Protein 8YQ1 (pdb70)

B-factor: mean 42.13, std 15.1, range [1.8, 131.78]

Secondary structure (DSSP, 8-state):
-----SSEEEEEEEEETTS-EEEE-TT--EEEES-TT-GGG-EEEEEEETTEEEEEETTTTEEEEE-TT-BEEEESS--GGG-EEEEE-TTS-EEEEEEEEEETTEEEE--B-TTSPBPBGGG--TT-GGG-EEEEE--/-----S--S-S-EEEEEEETTS-EEEE-TTS-EEEE--TT-GGG-EEEEEEETTEEEEEEGGGTEEEEE-TT--EEEESS--GGG-EEEEE-TTS-EEEEEEEEEETTEEEE--B-TT-PBP-GGG--TT-GGG-EEEEE--

Foldseek 3Di:
DEDDDPFDKAKWWWAFLLGFTWFQDLVFFIWTDNDPPDLRRIWIWGDPDVQKTWIARVVNQWTFFADQQQDTTTHNDDDLRRIWGWADDDPAWIWTWRPPYADPPHTFTFFADNVTHTDRRNVDDPPDRRRIIHIDHDD/DDDDDDPDAADKAWWWKAFLLGFTWFQDLVWFIWTHNDPDDLRRTWIWGDPDVQKTWIARPVNQWIFFADQQQDTTTHNDDDLRRIWRWAADPVGWIFTWRPPHADPNHTFTFFADNRTHTDRRHPDDPPDSRGTIDIHHDD

Solvent-accessible surface area: 13526 Å² total; per-residue (Å²): 154,100,96,85,55,172,33,113,43,58,102,51,10,2,3,0,5,21,46,24,0,0,37,0,56,65,109,9,57,10,31,13,29,64,20,24,112,17,64,56,0,42,0,2,0,1,33,57,113,178,37,9,1,0,0,10,0,16,79,9,40,23,5,1,0,0,44,69,88,0,135,5,63,14,10,126,70,67,54,83,24,0,57,0,61,21,126,139,22,114,32,32,8,9,1,2,1,3,78,57,90,125,83,134,74,46,56,2,14,1,0,0,32,54,168,5,30,51,66,63,1,43,54,2,136,107,188,42,61,12,0,5,0,0,12,9,81,31,203,236,140,187,104,135,132,168,122,104,46,129,53,54,126,53,9,2,9,0,9,22,65,27,2,1,28,0,62,73,110,12,52,8,28,15,26,123,42,60,130,20,65,61,0,43,0,44,1,44,32,59,82,164,15,4,2,1,0,43,0,68,72,15,69,26,38,2,0,1,43,61,94,1,120,3,61,13,9,124,72,87,64,82,27,0,40,1,48,32,101,128,26,168,39,8,10,6,2,2,2,3,74,55,87,91,94,140,60,56,65,4,16,2,0,0,38,56,161,5,24,45,67,63,1,46,51,3,137,138,178,35,57,7,0,4,0,0,4,2,34,29,151

InterPro domains:
  IPR002209 Fibroblast growth factor family [PF00167] (78-202)
  IPR002209 Fibroblast growth factor family [PR00263] (80-92)
  IPR002209 Fibroblast growth factor family [PR00263] (111-125)
  IPR002209 Fibroblast growth factor family [PR00263] (131-143)
  IPR002209 Fibroblast growth factor family [PR00263] (147-166)
  IPR002209 Fibroblast growth factor family [PS00247] (138-161)
  IPR002209 Fibroblast growth factor family [PTHR11486] (43-205)
  IPR002209 Fibroblast growth factor family [SM00442] (76-205)
  IPR008996 Cytokine IL1/FGF [SSF50353] (70-206)

Radius of gyration: 19.92 Å; Cα contacts (8 Å, |Δi|>4): 730; chains: 2; bounding box: 52×52×48 Å

Organism: Homo sapiens (NCBI:txid9606)

GO terms:
  GO:0042056 chemoattractant activity (F, IDA)
  GO:0050918 positive chemotaxis (P, IDA)
  GO:0060428 lung epithelium development (P, IDA)
  GO:0060447 bud outgrowth involved in lung branching (P, IDA)
  GO:0050677 positive regulation of urothelial cell proliferation (P, IDA)
  GO:0008543 fibroblast growth factor receptor signaling pathway (P, IDA)
  GO:0005576 extracellular region (C, TAS)
  GO:0005515 protein binding (F, IPI)
  GO:0001656 metanephros development (P, IEP)
  GO:0001823 mesonephros development (P, IEP)
  GO:0005104 fibroblast growth factor receptor binding (F, IDA)
  GO:0008083 growth factor activity (F, IDA)
  GO:0008201 heparin binding (F, IDA)
  GO:0034394 protein localization to cell surface (P, IDA)
  GO:0005576 extracellular region (C, IDA)
  GO:0005634 nucleus (C, IDA)
  GO:0005886 plasma membrane (C, IDA)
  GO:0009986 cell surface (C, IDA)
  GO:0042060 wound healing (P, IDA)
  GO:0043410 positive regulation of MAPK cascade (P, IDA)

Sequence (281 aa):
SYNHLQGDVRWRKLFSFTKYFLKIEKNGKVSGTKKENCPYSILEITSVEIGVVAVKAINSNYYLAMNKKGKLYGSKEFNNDCKLKERIEENGYNTYASFNWQHNGRQMYVALNGKGAPRRGQKTRRKNTSAHFLPMVVHHVRSYNHLQGDVRWRKLFSFTKYFLKIEKNGKVSGTKKENCPYSILEITSVEIGVVAVKAINSNYYLAMNKKGKLYGSKEFNNDCKLKERIEENGYNTYASFNWQHNGRQMYVALNGKGAPRRGQKTRRKNTSAHFLPMVVH

Nearest PDB structures (foldseek):
  1nun-assembly1_A  TM=9.410E-01  e=1.192E-21  Homo sapiens
  5w59-assembly1_A  TM=9.551E-01  e=5.623E-15  Homo sapiens
  1g82-assembly1_A  TM=9.709E-01  e=1.393E-14  Homo sapiens
  1q1u-assembly1_A  TM=9.257E-01  e=4.506E-14  Homo sapiens
  3hbw-assembly1_A  TM=9.644E-01  e=1.537E-13  Homo sapiens

Structure (mmCIF, N/CA/C/O backbone):
data_8YQ1
#
_entry.id   8YQ1
#
_cell.length_a   73.845
_cell.length_b   73.845
_cell.length_c   227.807
_cell.angle_alpha   90.00
_cell.angle_beta   90.00
_cell.angle_gamma   120.00
#
_symmetry.space_group_name_H-M   'P 65 2 2'
#
loop_
_entity.id
_entity.type
_entity.pdbx_description
1 polymer 'Fibroblast growth factor 10'
2 water water
#
loop_
_atom_site.group_PDB
_atom_site.id
_atom_site.type_symbol
_atom_site.label_atom_id
_atom_site.label_alt_id
_atom_site.label_comp_id
_atom_site.label_asym_id
_atom_site.label_entity_id
_atom_site.label_seq_id
_atom_site.pdbx_PDB_ins_code
_atom_site.Cartn_x
_atom_site.Cartn_y
_atom_site.Cartn_z
_atom_site.occupancy
_atom_site.B_iso_or_equiv
_atom_site.auth_seq_id
_atom_site.auth_comp_id
_atom_site.auth_asym_id
_atom_site.auth_atom_id
_atom_site.pdbx_PDB_model_num
ATOM 1 N N . SER A 1 4 ? -14.330 18.002 5.677 1.00 68.86 69 SER A N 1
ATOM 2 C CA . SER A 1 4 ? -13.516 18.717 4.655 1.00 64.10 69 SER A CA 1
ATOM 3 C C . SER A 1 4 ? -14.304 18.815 3.344 1.00 62.42 69 SER A C 1
ATOM 4 O O . SER A 1 4 ? -14.652 17.783 2.772 1.00 72.97 69 SER A O 1
ATOM 7 N N . TYR A 1 5 ? -14.588 20.042 2.866 1.00 48.53 70 TYR A N 1
ATOM 8 C CA . TYR A 1 5 ? -15.548 20.258 1.783 1.00 39.86 70 TYR A CA 1
ATOM 9 C C . TYR A 1 5 ? -14.857 20.778 0.509 1.00 34.11 70 TYR A C 1
ATOM 10 O O . TYR A 1 5 ? -13.791 21.383 0.550 1.00 33.00 70 TYR A O 1
ATOM 19 N N . ASN A 1 6 ? -15.494 20.558 -0.648 1.00 30.03 71 ASN A N 1
ATOM 20 C CA . ASN A 1 6 ? -15.033 21.125 -1.904 1.00 29.42 71 ASN A CA 1
ATOM 21 C C . ASN A 1 6 ? -16.199 21.783 -2.670 1.00 28.81 71 ASN A C 1
ATOM 22 O O . ASN A 1 6 ? -17.362 21.648 -2.270 1.00 23.88 71 ASN A O 1
ATOM 27 N N . HIS A 1 7 ? -15.869 22.470 -3.793 1.00 25.32 72 HIS A N 1
ATOM 28 C CA . HIS A 1 7 ? -16.851 23.149 -4.617 1.00 25.19 72 HIS A CA 1
ATOM 29 C C . HIS A 1 7 ? -16.451 23.031 -6.093 1.00 27.13 72 HIS A C 1
ATOM 30 O O . HIS A 1 7 ? -15.331 22.637 -6.403 1.00 25.65 72 HIS A O 1
ATOM 37 N N . LEU A 1 8 ? -17.385 23.336 -7.016 1.00 27.90 73 LEU A N 1
ATOM 38 C CA . LEU A 1 8 ? -17.045 23.372 -8.433 1.00 28.04 73 LEU A CA 1
ATOM 39 C C . LEU A 1 8 ? -16.356 24.697 -8.728 1.00 28.20 73 LEU A C 1
ATOM 40 O O . LEU A 1 8 ? -16.455 25.601 -7.906 1.00 25.27 73 LEU A O 1
ATOM 45 N N . GLN A 1 9 ? -15.676 24.795 -9.889 1.00 28.54 74 GLN A N 1
ATOM 46 C CA . GLN A 1 9 ? -15.172 26.067 -10.387 1.00 30.35 74 GLN A CA 1
ATOM 47 C C . GLN A 1 9 ? -16.334 27.050 -10.435 1.00 26.68 74 GLN A C 1
ATOM 48 O O . GLN A 1 9 ? -17.398 26.717 -10.928 1.00 28.52 74 GLN A O 1
ATOM 54 N N . GLY A 1 10 ? -16.146 28.243 -9.871 1.00 25.34 75 GLY A N 1
ATOM 55 C CA . GLY A 1 10 ? -17.218 29.217 -9.882 1.00 26.76 75 GLY A CA 1
ATOM 56 C C . GLY A 1 10 ? -17.089 30.293 -8.814 1.00 25.13 75 GLY A C 1
ATOM 57 O O . GLY A 1 10 ? -16.101 30.373 -8.106 1.00 31.59 75 GLY A O 1
ATOM 58 N N . ASP A 1 11 ? -18.131 31.100 -8.713 1.00 24.22 76 ASP A N 1
ATOM 59 C CA . ASP A 1 11 ? -18.188 32.176 -7.756 1.00 25.63 76 ASP A CA 1
ATOM 60 C C . ASP A 1 11 ? -18.938 31.666 -6.528 1.00 23.57 76 ASP A C 1
ATOM 61 O O . ASP A 1 11 ? -20.080 31.267 -6.593 1.00 20.47 76 ASP A O 1
ATOM 66 N N . VAL A 1 12 ? -18.230 31.639 -5.408 1.00 27.37 77 VAL A N 1
ATOM 67 C CA . VAL A 1 12 ? -18.684 31.077 -4.152 1.00 27.86 77 VAL A CA 1
ATOM 68 C C . VAL A 1 12 ? -19.231 32.193 -3.266 1.00 28.45 77 VAL A C 1
ATOM 69 O O . VAL A 1 12 ? -18.674 33.282 -3.222 1.00 27.09 77 VAL A O 1
ATOM 73 N N . ARG A 1 13 ? -20.294 31.894 -2.513 1.00 30.05 78 ARG A N 1
ATOM 74 C CA . ARG A 1 13 ? -20.680 32.736 -1.397 1.00 31.00 78 ARG A CA 1
ATOM 75 C C . ARG A 1 13 ? -21.331 31.877 -0.316 1.00 25.15 78 ARG A C 1
ATOM 76 O O . ARG A 1 13 ? -21.848 30.807 -0.593 1.00 24.88 78 ARG A O 1
ATOM 84 N N . TRP A 1 14 ? -21.255 32.348 0.930 1.00 27.16 79 TRP A N 1
ATOM 85 C CA . TRP A 1 14 ? -21.690 31.615 2.116 1.00 28.34 79 TRP A CA 1
ATOM 86 C C . TRP A 1 14 ? -22.979 32.217 2.652 1.00 24.97 79 TRP A C 1
ATOM 87 O O . TRP A 1 14 ? -23.014 33.406 2.907 1.00 22.52 79 TRP A O 1
ATOM 98 N N . ARG A 1 15 ? -24.025 31.390 2.796 1.00 27.98 80 ARG A N 1
ATOM 99 C CA . ARG A 1 15 ? -25.343 31.877 3.182 1.00 29.90 80 ARG A CA 1
ATOM 100 C C . ARG A 1 15 ? -26.122 30.832 3.985 1.00 28.19 80 ARG A C 1
ATOM 101 O O . ARG A 1 15 ? -25.915 29.625 3.846 1.00 24.17 80 ARG A O 1
ATOM 109 N N . LYS A 1 16 ? -27.057 31.329 4.803 1.00 29.31 81 LYS A N 1
ATOM 110 C CA . LYS A 1 16 ? -28.236 30.569 5.218 1.00 30.70 81 LYS A CA 1
ATOM 111 C C . LYS A 1 16 ? -29.405 30.920 4.291 1.00 25.47 81 LYS A C 1
ATOM 112 O O . LYS A 1 16 ? -29.547 32.070 3.866 1.00 21.14 81 LYS A O 1
ATOM 118 N N . LEU A 1 17 ? -30.268 29.944 3.997 1.00 24.19 82 LEU A N 1
ATOM 119 C CA . LEU A 1 17 ? -31.484 30.229 3.227 1.00 27.27 82 LEU A CA 1
ATOM 120 C C . LEU A 1 17 ? -32.719 30.089 4.107 1.00 25.81 82 LEU A C 1
ATOM 121 O O . LEU A 1 17 ? -32.996 29.002 4.593 1.00 29.66 82 LEU A O 1
ATOM 126 N N . PHE A 1 18 ? -33.449 31.186 4.295 1.00 25.55 83 PHE A N 1
ATOM 127 C CA . PHE A 1 18 ? -34.552 31.232 5.244 1.00 28.34 83 PHE A CA 1
ATOM 128 C C . PHE A 1 18 ? -35.848 31.429 4.470 1.00 27.14 83 PHE A C 1
ATOM 129 O O . PHE A 1 18 ? -36.028 32.458 3.809 1.00 23.14 83 PHE A O 1
ATOM 137 N N . SER A 1 19 ? -36.741 30.435 4.535 1.00 28.93 84 SER A N 1
ATOM 138 C CA . SER A 1 19 ? -37.975 30.515 3.766 1.00 27.66 84 SER A CA 1
ATOM 139 C C . SER A 1 19 ? -38.933 31.482 4.441 1.00 25.77 84 SER A C 1
ATOM 140 O O . SER A 1 19 ? -38.805 31.793 5.613 1.00 26.91 84 SER A O 1
ATOM 143 N N . PHE A 1 20 ? -39.851 31.994 3.645 1.00 26.64 85 PHE A N 1
ATOM 144 C CA . PHE A 1 20 ? -40.915 32.860 4.109 1.00 29.97 85 PHE A CA 1
ATOM 145 C C . PHE A 1 20 ? -41.867 32.043 4.990 1.00 30.95 85 PHE A C 1
ATOM 146 O O . PHE A 1 20 ? -42.656 32.615 5.739 1.00 31.08 85 PHE A O 1
ATOM 154 N N . THR A 1 21 ? -41.758 30.708 4.940 1.00 30.95 86 THR A N 1
ATOM 155 C CA . THR A 1 21 ? -42.418 29.852 5.916 1.00 30.31 86 THR A CA 1
ATOM 156 C C . THR A 1 21 ? -41.663 29.804 7.240 1.00 32.04 86 THR A C 1
ATOM 157 O O . THR A 1 21 ? -42.103 29.111 8.149 1.00 34.22 86 THR A O 1
ATOM 161 N N . LYS A 1 22 ? -40.569 30.574 7.343 1.00 33.08 87 LYS A N 1
ATOM 162 C CA . LYS A 1 22 ? -39.838 30.856 8.578 1.00 32.29 87 LYS A CA 1
ATOM 163 C C . LYS A 1 22 ? -38.995 29.666 9.018 1.00 30.60 87 LYS A C 1
ATOM 164 O O . LYS A 1 22 ? -38.726 29.551 10.211 1.00 28.30 87 LYS A O 1
ATOM 170 N N . TYR A 1 23 ? -38.497 28.857 8.056 1.00 32.69 88 TYR A N 1
ATOM 171 C CA . TYR A 1 23 ? -37.436 27.897 8.359 1.00 30.53 88 TYR A CA 1
ATOM 172 C C . TYR A 1 23 ? -36.134 28.214 7.621 1.00 28.91 88 TYR A C 1
ATOM 173 O O . TYR A 1 23 ? -36.139 28.692 6.499 1.00 26.84 88 TYR A O 1
ATOM 182 N N . PHE A 1 24 ? -35.012 27.965 8.308 1.00 30.71 89 PHE A N 1
ATOM 183 C CA . PHE A 1 24 ? -33.714 27.755 7.688 1.00 30.53 89 PHE A CA 1
ATOM 184 C C . PHE A 1 24 ? -33.627 26.356 7.076 1.00 31.24 89 PHE A C 1
ATOM 185 O O . PHE A 1 24 ? -33.964 25.360 7.710 1.00 30.32 89 PHE A O 1
ATOM 193 N N . LEU A 1 25 ? -33.150 26.300 5.831 1.00 32.37 90 LEU A N 1
ATOM 194 C CA . LEU A 1 25 ? -32.949 25.050 5.122 1.00 33.18 90 LEU A CA 1
ATOM 195 C C . LEU A 1 25 ? -31.668 24.372 5.609 1.00 30.53 90 LEU A C 1
ATOM 196 O O . LEU A 1 25 ? -30.643 25.044 5.758 1.00 28.13 90 LEU A O 1
ATOM 201 N N . LYS A 1 26 ? -31.758 23.055 5.858 1.00 28.94 91 LYS A N 1
ATOM 202 C CA . LYS A 1 26 ? -30.622 22.246 6.263 1.00 31.96 91 LYS A CA 1
ATOM 203 C C . LYS A 1 26 ? -30.692 20.894 5.576 1.00 34.59 91 LYS A C 1
ATOM 204 O O . LYS A 1 26 ? -31.766 20.446 5.155 1.00 33.94 91 LYS A O 1
ATOM 210 N N . ILE A 1 27 ? -29.525 20.249 5.523 1.00 35.87 92 ILE A N 1
ATOM 211 C CA . ILE A 1 27 ? -29.405 18.850 5.145 1.00 32.74 92 ILE A CA 1
ATOM 212 C C . ILE A 1 27 ? -28.652 18.147 6.256 1.00 31.18 92 ILE A C 1
ATOM 213 O O . ILE A 1 27 ? -27.511 18.498 6.506 1.00 27.68 92 ILE A O 1
ATOM 218 N N . GLU A 1 28 ? -29.307 17.195 6.932 1.00 39.15 93 GLU A N 1
ATOM 219 C CA . GLU A 1 28 ? -28.694 16.485 8.050 1.00 45.02 93 GLU A CA 1
ATOM 220 C C . GLU A 1 28 ? -27.756 15.404 7.501 1.00 43.66 93 GLU A C 1
ATOM 221 O O . GLU A 1 28 ? -27.878 15.036 6.325 1.00 40.91 93 GLU A O 1
ATOM 227 N N . LYS A 1 29 ? -26.849 14.925 8.388 1.00 40.22 94 LYS A N 1
ATOM 228 C CA . LYS A 1 29 ? -25.837 13.892 8.159 1.00 36.92 94 LYS A CA 1
ATOM 229 C C . LYS A 1 29 ? -26.379 12.665 7.417 1.00 39.22 94 LYS A C 1
ATOM 230 O O . LYS A 1 29 ? -25.598 11.946 6.798 1.00 39.50 94 LYS A O 1
ATOM 232 N N . ASN A 1 30 ? -27.706 12.459 7.445 1.00 42.92 95 ASN A N 1
ATOM 233 C CA . ASN A 1 30 ? -28.396 11.394 6.723 1.00 44.10 95 ASN A CA 1
ATOM 234 C C . ASN A 1 30 ? -28.836 11.821 5.319 1.00 45.04 95 ASN A C 1
ATOM 235 O O . ASN A 1 30 ? -29.551 11.079 4.640 1.00 43.81 95 ASN A O 1
ATOM 240 N N . GLY A 1 31 ? -28.487 13.047 4.902 1.00 44.59 96 GLY A N 1
ATOM 241 C CA . GLY A 1 31 ? -28.895 13.548 3.597 1.00 40.79 96 GLY A CA 1
ATOM 242 C C . GLY A 1 31 ? -30.373 13.930 3.512 1.00 40.79 96 GLY A C 1
ATOM 243 O O . GLY A 1 31 ? -30.906 14.099 2.418 1.00 44.08 96 GLY A O 1
ATOM 244 N N . LYS A 1 32 ? -31.063 14.070 4.647 1.00 42.02 97 LYS A N 1
ATOM 245 C CA . LYS A 1 32 ? -32.477 14.430 4.594 1.00 38.59 97 LYS A CA 1
ATOM 246 C C . LYS A 1 32 ? -32.532 15.963 4.659 1.00 36.04 97 LYS A C 1
ATOM 247 O O . LYS A 1 32 ? -31.764 16.599 5.400 1.00 29.21 97 LYS A O 1
ATOM 249 N N . VAL A 1 33 ? -33.412 16.518 3.815 1.00 30.46 98 VAL A N 1
ATOM 250 C CA . VAL A 1 33 ? -33.546 17.948 3.599 1.00 30.10 98 VAL A CA 1
ATOM 251 C C . VAL A 1 33 ? -34.792 18.433 4.347 1.00 31.77 98 VAL A C 1
ATOM 252 O O . VAL A 1 33 ? -35.893 17.940 4.096 1.00 30.45 98 VAL A O 1
ATOM 256 N N . SER A 1 34 ? -34.618 19.385 5.277 1.00 35.20 99 SER A N 1
ATOM 257 C CA . SER A 1 34 ? -35.695 19.826 6.161 1.00 35.37 99 SER A CA 1
ATOM 258 C C . SER A 1 34 ? -35.504 21.313 6.428 1.00 38.29 99 SER A C 1
ATOM 259 O O . SER A 1 34 ? -34.522 21.886 5.945 1.00 42.80 99 SER A O 1
ATOM 261 N N . GLY A 1 35 ? -36.461 21.914 7.157 1.00 37.43 100 GLY A N 1
ATOM 262 C CA . GLY A 1 35 ? -36.316 23.242 7.746 1.00 35.92 100 GLY A CA 1
ATOM 263 C C . GLY A 1 35 ? -36.106 23.172 9.267 1.00 34.33 100 GLY A C 1
ATOM 264 O O . GLY A 1 35 ? -36.441 22.174 9.886 1.00 33.02 100 GLY A O 1
ATOM 265 N N . THR A 1 36 ? -35.488 24.204 9.853 1.00 32.08 101 THR A N 1
ATOM 266 C CA . THR A 1 36 ? -35.337 24.314 11.292 1.00 33.49 101 THR A CA 1
ATOM 267 C C . THR A 1 36 ? -35.588 25.754 11.701 1.00 35.82 101 THR A C 1
ATOM 268 O O . THR A 1 36 ? -35.208 26.689 10.985 1.00 31.79 101 THR A O 1
ATOM 272 N N . LYS A 1 37 ? -36.076 25.892 12.933 1.00 36.28 102 LYS A N 1
ATOM 273 C CA . LYS A 1 37 ? -36.246 27.191 13.537 1.00 37.10 102 LYS A CA 1
ATOM 274 C C . LYS A 1 37 ? -34.931 27.625 14.161 1.00 35.37 102 LYS A C 1
ATOM 275 O O . LYS A 1 37 ? -34.767 28.794 14.498 1.00 34.85 102 LYS A O 1
ATOM 281 N N . LYS A 1 38 ? -33.991 26.683 14.279 1.00 39.74 103 LYS A N 1
ATOM 282 C CA . LYS A 1 38 ? -32.720 26.924 14.957 1.00 40.74 103 LYS A CA 1
ATOM 283 C C . LYS A 1 38 ? -31.848 27.880 14.128 1.00 41.27 103 LYS A C 1
ATOM 284 O O . LYS A 1 38 ? -31.421 27.548 13.019 1.00 50.11 103 LYS A O 1
ATOM 286 N N . GLU A 1 39 ? -31.586 29.081 14.672 1.00 44.85 104 GLU A N 1
ATOM 287 C CA . GLU A 1 39 ? -30.670 30.059 14.085 1.00 51.81 104 GLU A CA 1
ATOM 288 C C . GLU A 1 39 ? -29.195 29.655 14.188 1.00 48.71 104 GLU A C 1
ATOM 289 O O . GLU A 1 39 ? -28.335 30.360 13.672 1.00 46.06 104 GLU A O 1
ATOM 295 N N . ASN A 1 40 ? -28.919 28.513 14.824 1.00 48.79 105 ASN A N 1
ATOM 296 C CA . ASN A 1 40 ? -27.602 28.154 15.317 1.00 51.75 105 ASN A CA 1
ATOM 297 C C . ASN A 1 40 ? -27.118 26.861 14.638 1.00 46.53 105 ASN A C 1
ATOM 298 O O . ASN A 1 40 ? -26.054 26.342 14.967 1.00 49.19 105 ASN A O 1
ATOM 303 N N . CYS A 1 41 ? -27.885 26.342 13.673 1.00 37.68 106 CYS A N 1
ATOM 304 C CA . CYS A 1 41 ? -27.761 24.954 13.276 1.00 38.01 106 CYS A CA 1
ATOM 305 C C . CYS A 1 41 ? -26.694 24.832 12.202 1.00 40.32 106 CYS A C 1
ATOM 306 O O . CYS A 1 41 ? -26.796 25.445 11.153 1.00 39.70 106 CYS A O 1
ATOM 309 N N . PRO A 1 42 ? -25.637 24.031 12.427 1.00 45.48 107 PRO A N 1
ATOM 310 C CA . PRO A 1 42 ? -24.491 24.007 11.521 1.00 46.20 107 PRO A CA 1
ATOM 311 C C . PRO A 1 42 ? -24.778 23.314 10.190 1.00 36.14 107 PRO A C 1
ATOM 312 O O . PRO A 1 42 ? -24.075 23.550 9.211 1.00 35.66 107 PRO A O 1
ATOM 316 N N . TYR A 1 43 ? -25.830 22.494 10.153 1.00 35.03 108 TYR A N 1
ATOM 317 C CA . TYR A 1 43 ? -26.295 21.874 8.913 1.00 35.88 108 TYR A CA 1
ATOM 318 C C . TYR A 1 43 ? -27.116 22.845 8.057 1.00 32.91 108 TYR A C 1
ATOM 319 O O . TYR A 1 43 ? -27.656 22.462 7.016 1.00 34.08 108 TYR A O 1
ATOM 328 N N . SER A 1 44 ? -27.196 24.111 8.479 1.00 30.79 109 SER A N 1
ATOM 329 C CA . SER A 1 44 ? -27.895 25.113 7.700 1.00 33.18 109 SER A CA 1
ATOM 330 C C . SER A 1 44 ? -26.895 26.099 7.083 1.00 31.23 109 SER A C 1
ATOM 331 O O . SER A 1 44 ? -27.310 27.112 6.527 1.00 27.28 109 SER A O 1
ATOM 334 N N . ILE A 1 45 ? -25.586 25.823 7.209 1.00 31.30 110 ILE A N 1
ATOM 335 C CA . ILE A 1 45 ? -24.572 26.678 6.614 1.00 32.70 110 ILE A 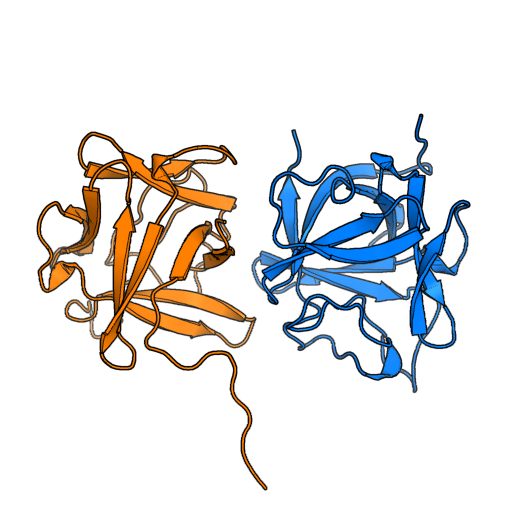CA 1
ATOM 336 C C . ILE A 1 45 ? -24.269 26.139 5.222 1.00 33.41 110 ILE A C 1
ATOM 337 O O . ILE A 1 45 ? -23.826 24.991 5.088 1.00 34.38 110 ILE A O 1
ATOM 342 N N . LEU A 1 46 ? -24.540 26.975 4.204 1.00 29.22 111 LEU A N 1
ATOM 343 C CA . LEU A 1 46 ? -24.443 26.545 2.815 1.00 29.84 111 LEU A CA 1
ATOM 344 C C . LEU A 1 46 ? -23.371 27.326 2.071 1.00 27.60 111 LEU A C 1
ATOM 345 O O . LEU A 1 46 ? -23.181 28.546 2.282 1.00 24.30 111 LEU A O 1
ATOM 350 N N . GLU A 1 47 ? -22.704 26.575 1.185 1.00 27.37 112 GLU A N 1
ATOM 351 C CA . GLU A 1 47 ? -21.869 27.184 0.162 1.00 30.36 112 GLU A CA 1
ATOM 352 C C . GLU A 1 47 ? -22.635 27.128 -1.146 1.00 26.28 112 GLU A C 1
ATOM 353 O O . GLU A 1 47 ? -22.969 26.053 -1.634 1.00 24.11 112 GLU A O 1
ATOM 359 N N . ILE A 1 48 ? -22.918 28.316 -1.659 1.00 25.14 113 ILE A N 1
ATOM 360 C CA . ILE A 1 48 ? -23.546 28.452 -2.959 1.00 26.72 113 ILE A CA 1
ATOM 361 C C . ILE A 1 48 ? -22.468 28.861 -3.964 1.00 24.22 113 ILE A C 1
ATOM 362 O O . ILE A 1 48 ? -21.813 29.874 -3.746 1.00 23.62 113 ILE A O 1
ATOM 367 N N . THR A 1 49 ? -22.266 28.054 -5.020 1.00 22.77 114 THR A N 1
ATOM 368 C CA . THR A 1 49 ? -21.355 28.441 -6.087 1.00 24.73 114 THR A CA 1
ATOM 369 C C . THR A 1 49 ? -22.071 28.577 -7.433 1.00 24.88 114 THR A C 1
ATOM 370 O O . THR A 1 49 ? -22.744 27.672 -7.944 1.00 22.72 114 THR A O 1
ATOM 374 N N . SER A 1 50 ? -21.897 29.760 -8.029 1.00 25.74 115 SER A N 1
ATOM 375 C CA . SER A 1 50 ? -22.405 29.994 -9.361 1.00 27.60 115 SER A CA 1
ATOM 376 C C . SER A 1 50 ? -21.433 29.383 -10.363 1.00 29.90 115 SER A C 1
ATOM 377 O O . SER A 1 50 ? -20.238 29.678 -10.321 1.00 30.01 115 SER A O 1
ATOM 380 N N . VAL A 1 51 ? -21.965 28.538 -11.260 1.00 29.02 116 VAL A N 1
ATOM 381 C CA . VAL A 1 51 ? -21.137 27.860 -12.240 1.00 28.77 116 VAL A CA 1
ATOM 382 C C . VAL A 1 51 ? -21.433 28.418 -13.630 1.00 26.61 116 VAL A C 1
ATOM 383 O O . VAL A 1 51 ? -20.542 28.485 -14.461 1.00 24.49 116 VAL A O 1
ATOM 387 N N . GLU A 1 52 ? -22.676 28.810 -13.910 1.00 26.97 117 GLU A N 1
ATOM 388 C CA . GLU A 1 52 ? -22.912 29.666 -15.062 1.00 30.38 117 GLU A CA 1
ATOM 389 C C . GLU A 1 52 ? -23.986 30.682 -14.683 1.00 28.24 117 GLU A C 1
ATOM 390 O O . GLU A 1 52 ? -24.406 30.703 -13.538 1.00 24.41 117 GLU A O 1
ATOM 396 N N . ILE A 1 53 ? -24.365 31.571 -15.606 1.00 30.86 118 ILE A N 1
ATOM 397 C CA . ILE A 1 53 ? -25.364 32.594 -15.317 1.00 32.29 118 ILE A CA 1
ATOM 398 C C . ILE A 1 53 ? -26.622 31.923 -14.773 1.00 28.93 118 ILE A C 1
ATOM 399 O O . ILE A 1 53 ? -27.171 31.012 -15.390 1.00 28.44 118 ILE A O 1
ATOM 404 N N . GLY A 1 54 ? -27.050 32.390 -13.606 1.00 29.22 119 GLY A N 1
ATOM 405 C CA . GLY A 1 54 ? -28.251 31.939 -12.929 1.00 26.90 119 GLY A CA 1
ATOM 406 C C . GLY A 1 54 ? -28.223 30.475 -12.507 1.00 28.06 119 GLY A C 1
ATOM 407 O O . GLY A 1 54 ? -29.275 29.964 -12.107 1.00 33.11 119 GLY A O 1
ATOM 408 N N . VAL A 1 55 ? -27.054 29.808 -12.564 1.00 25.30 120 VAL A N 1
ATOM 409 C CA . VAL A 1 55 ? -27.004 28.390 -12.228 1.00 26.12 120 VAL A CA 1
ATOM 410 C C . VAL A 1 55 ? -26.073 28.145 -11.045 1.00 28.06 120 VAL A C 1
ATOM 411 O O . VAL A 1 55 ? -24.903 28.521 -11.085 1.00 29.27 120 VAL A O 1
ATOM 415 N N . VAL A 1 56 ? -26.594 27.466 -10.012 1.00 27.14 121 VAL A N 1
ATOM 416 C CA . VAL A 1 56 ? -25.841 27.243 -8.786 1.00 25.70 121 VAL A CA 1
ATOM 417 C C . VAL A 1 56 ? -25.891 25.770 -8.378 1.00 25.74 121 VAL A C 1
ATOM 418 O O . VAL A 1 56 ? -26.734 24.989 -8.832 1.00 25.30 121 VAL A O 1
ATOM 422 N N . ALA A 1 57 ? -24.918 25.419 -7.535 1.00 25.74 122 ALA A N 1
ATOM 423 C CA . ALA A 1 57 ? -24.890 24.201 -6.757 1.00 25.59 122 ALA A CA 1
ATOM 424 C C . ALA A 1 57 ? -24.790 24.593 -5.284 1.00 28.18 122 ALA A C 1
ATOM 425 O O . ALA A 1 57 ? -23.924 25.368 -4.886 1.00 28.45 122 ALA A O 1
ATOM 427 N N . VAL A 1 58 ? -25.716 24.078 -4.481 1.00 29.57 123 VAL A N 1
ATOM 428 C CA . VAL A 1 58 ? -25.846 24.477 -3.089 1.00 29.01 123 VAL A CA 1
ATOM 429 C C . VAL A 1 58 ? -25.420 23.311 -2.196 1.00 28.04 123 VAL A C 1
ATOM 430 O O . VAL A 1 58 ? -26.026 22.244 -2.233 1.00 27.77 123 VAL A O 1
ATOM 434 N N . LYS A 1 59 ? -24.351 23.494 -1.419 1.00 28.78 124 LYS A N 1
ATOM 435 C CA . LYS A 1 59 ? -23.851 22.398 -0.602 1.00 33.63 124 LYS A CA 1
ATOM 436 C C . LYS A 1 59 ? -23.969 22.735 0.881 1.00 30.24 124 LYS A C 1
ATOM 437 O O . LYS A 1 59 ? -23.615 23.826 1.300 1.00 32.07 124 LYS A O 1
ATOM 443 N N . ALA A 1 60 ? -24.470 21.783 1.658 1.00 29.52 125 ALA A N 1
ATOM 444 C CA . ALA A 1 60 ? -24.410 21.903 3.103 1.00 31.05 125 ALA A CA 1
ATOM 445 C C . ALA A 1 60 ? -23.024 21.439 3.563 1.00 31.99 125 ALA A C 1
ATOM 446 O O . ALA A 1 60 ? -22.747 20.243 3.631 1.00 29.26 125 ALA A O 1
ATOM 448 N N . ILE A 1 61 ? -22.165 22.429 3.824 1.00 34.99 126 ILE A N 1
ATOM 449 C CA . ILE A 1 61 ? -20.798 22.287 4.306 1.00 39.15 126 ILE A CA 1
ATOM 450 C C . ILE A 1 61 ? -20.706 21.140 5.334 1.00 34.45 126 ILE A C 1
ATOM 451 O O . ILE A 1 61 ? -19.973 20.180 5.123 1.00 33.07 126 ILE A O 1
ATOM 456 N N . ASN A 1 62 ? -21.457 21.208 6.440 1.00 30.38 127 ASN A N 1
ATOM 457 C CA . ASN A 1 62 ? -21.109 20.414 7.619 1.00 35.97 127 ASN A CA 1
ATOM 458 C C . ASN A 1 62 ? -21.720 19.015 7.539 1.00 39.22 127 ASN A C 1
ATOM 459 O O . ASN A 1 62 ? -21.341 18.163 8.330 1.00 39.41 127 ASN A O 1
ATOM 464 N N . SER A 1 63 ? -22.578 18.749 6.545 1.00 40.56 128 SER A N 1
ATOM 465 C CA . SER A 1 63 ? -22.945 17.382 6.212 1.00 39.84 128 SER A CA 1
ATOM 466 C C . SER A 1 63 ? -22.298 16.891 4.908 1.00 44.24 128 SER A C 1
ATOM 467 O O . SER A 1 63 ? -22.322 15.692 4.630 1.00 43.39 128 SER A O 1
ATOM 470 N N . ASN A 1 64 ? -21.737 17.797 4.089 1.00 49.42 129 ASN A N 1
ATOM 471 C CA . ASN A 1 64 ? -21.232 17.479 2.752 1.00 50.70 129 ASN A CA 1
ATOM 472 C C . ASN A 1 64 ? -22.301 16.843 1.873 1.00 42.64 129 ASN A C 1
ATOM 473 O O . ASN A 1 64 ? -22.106 15.760 1.333 1.00 44.13 129 ASN A O 1
ATOM 478 N N . TYR A 1 65 ? -23.409 17.555 1.687 1.00 36.08 130 TYR A N 1
ATOM 479 C CA . TYR A 1 65 ? -24.396 17.142 0.705 1.00 34.82 130 TYR A CA 1
ATOM 480 C C . TYR A 1 65 ? -24.810 18.332 -0.148 1.00 30.85 130 TYR A C 1
ATOM 481 O O . TYR A 1 65 ? -24.892 19.460 0.345 1.00 29.22 130 TYR A O 1
ATOM 490 N N . TYR A 1 66 ? -25.107 18.025 -1.414 1.00 29.24 131 TYR A N 1
ATOM 491 C CA . TYR A 1 66 ? -25.651 18.991 -2.351 1.00 29.17 131 TYR A CA 1
ATOM 492 C C . TYR A 1 66 ? -27.168 18.921 -2.233 1.00 29.68 131 TYR A C 1
ATOM 493 O O . TYR A 1 66 ? -27.754 17.835 -2.151 1.00 24.48 131 TYR A O 1
ATOM 502 N N . LEU A 1 67 ? -27.778 20.112 -2.231 1.00 29.85 132 LEU A N 1
ATOM 503 C CA . LEU A 1 67 ? -29.210 20.214 -2.388 1.00 31.36 132 LEU A CA 1
ATOM 504 C C . LEU A 1 67 ? -29.574 19.771 -3.805 1.00 30.54 132 LEU A C 1
ATOM 505 O O . LEU A 1 67 ? -29.172 20.412 -4.763 1.00 30.63 132 LEU A O 1
ATOM 510 N N . ALA A 1 68 ? -30.332 18.681 -3.937 1.00 29.18 133 ALA A N 1
ATOM 511 C CA . ALA A 1 68 ? -30.694 18.173 -5.253 1.00 30.72 133 ALA A CA 1
ATOM 512 C C . ALA A 1 68 ? -32.209 18.009 -5.368 1.00 31.14 133 ALA A C 1
ATOM 513 O O . ALA A 1 68 ? -32.926 17.979 -4.368 1.00 33.06 133 ALA A O 1
ATOM 515 N N . MET A 1 69 ? -32.684 17.892 -6.603 1.00 28.95 134 MET A N 1
ATOM 516 C CA . MET A 1 69 ? -34.054 17.482 -6.845 1.00 32.16 134 MET A CA 1
ATOM 517 C C . MET A 1 69 ? -34.080 16.555 -8.066 1.00 32.76 134 MET A C 1
ATOM 518 O O . MET A 1 69 ? -33.366 16.761 -9.048 1.00 29.19 134 MET A O 1
ATOM 523 N N . ASN A 1 70 ? -34.921 15.527 -7.984 1.00 34.01 135 ASN A N 1
ATOM 524 C CA . ASN A 1 70 ? -34.919 14.470 -8.975 1.00 39.34 135 ASN A CA 1
ATOM 525 C C . ASN A 1 70 ? -36.104 14.649 -9.928 1.00 42.59 135 ASN A C 1
ATOM 526 O O . ASN A 1 70 ? -36.956 15.508 -9.707 1.00 41.24 135 ASN A O 1
ATOM 531 N N . LYS A 1 71 ? -36.132 13.817 -10.980 1.00 45.68 136 LYS A N 1
ATOM 532 C CA . LYS A 1 71 ? -37.116 13.889 -12.055 1.00 50.71 136 LYS A CA 1
ATOM 533 C C . LYS A 1 71 ? -38.534 13.873 -11.475 1.00 50.28 136 LYS A C 1
ATOM 534 O O . LYS A 1 71 ? -39.414 14.601 -11.934 1.00 52.09 136 LYS A O 1
ATOM 536 N N . LYS A 1 72 ? -38.745 13.016 -10.474 1.00 46.35 137 LYS A N 1
ATOM 537 C CA . LYS A 1 72 ? -40.036 12.867 -9.832 1.00 43.68 137 LYS A CA 1
ATOM 538 C C . LYS A 1 72 ? -40.329 14.089 -8.955 1.00 42.60 137 LYS A C 1
ATOM 539 O O . LYS A 1 72 ? -41.472 14.314 -8.588 1.00 50.91 137 LYS A O 1
ATOM 541 N N . GLY A 1 73 ? -39.309 14.871 -8.576 1.00 42.35 138 GLY A N 1
ATOM 542 C CA . GLY A 1 73 ? -39.531 16.157 -7.923 1.00 36.90 138 GLY A CA 1
ATOM 543 C C . GLY A 1 73 ? -39.348 16.127 -6.406 1.00 36.43 138 GLY A C 1
ATOM 544 O O . GLY A 1 73 ? -39.826 17.012 -5.711 1.00 34.62 138 GLY A O 1
ATOM 545 N N . LYS A 1 74 ? -38.608 15.147 -5.888 1.00 41.52 139 LYS A N 1
ATOM 546 C CA . LYS A 1 74 ? -38.286 15.091 -4.471 1.00 44.06 139 LYS A CA 1
ATOM 547 C C . LYS A 1 74 ? -36.971 15.823 -4.191 1.00 43.53 139 LYS A C 1
ATOM 548 O O . LYS A 1 74 ? -35.954 15.553 -4.844 1.00 39.91 139 LYS A O 1
ATOM 554 N N . LEU A 1 75 ? -36.972 16.710 -3.186 1.00 38.07 140 LEU A N 1
ATOM 555 C CA . LEU A 1 75 ? -35.717 17.167 -2.615 1.00 37.54 140 LEU A CA 1
ATOM 556 C C . LEU A 1 75 ? -35.012 16.003 -1.930 1.00 40.58 140 LEU A C 1
ATOM 557 O O . LEU A 1 75 ? -35.657 15.166 -1.311 1.00 43.72 140 LEU A O 1
ATOM 562 N N . TYR A 1 76 ? -33.681 15.973 -2.073 1.00 42.31 141 TYR A N 1
ATOM 563 C CA . TYR A 1 76 ? -32.841 15.011 -1.390 1.00 38.98 141 TYR A CA 1
ATOM 564 C C . TYR A 1 76 ? -31.425 15.565 -1.301 1.00 40.39 141 TYR A C 1
ATOM 565 O O . TYR A 1 76 ? -31.080 16.517 -1.996 1.00 39.66 141 TYR A O 1
ATOM 574 N N . GLY A 1 77 ? -30.623 14.929 -0.444 1.00 41.62 142 GLY A N 1
ATOM 575 C CA . GLY A 1 77 ? -29.216 15.242 -0.291 1.00 40.86 142 GLY A CA 1
ATOM 576 C C . GLY A 1 77 ? -28.345 14.303 -1.125 1.00 42.74 142 GLY A C 1
ATOM 577 O O . GLY A 1 77 ? -28.510 13.092 -1.051 1.00 45.36 142 GLY A O 1
ATOM 578 N N . SER A 1 78 ? -27.392 14.882 -1.873 1.00 39.85 143 SER A N 1
ATOM 579 C CA . SER A 1 78 ? -26.526 14.147 -2.772 1.00 38.26 143 SER A CA 1
ATOM 580 C C . SER A 1 78 ? -25.074 14.329 -2.353 1.00 37.99 143 SER A C 1
ATOM 581 O O . SER A 1 78 ? -24.592 15.453 -2.245 1.00 39.18 143 SER A O 1
ATOM 584 N N . LYS A 1 79 ? -24.376 13.207 -2.119 1.00 42.10 144 LYS A N 1
ATOM 585 C CA . LYS A 1 79 ? -22.986 13.262 -1.705 1.00 42.21 144 LYS A CA 1
ATOM 586 C C . LYS A 1 79 ? -22.129 13.771 -2.850 1.00 38.52 144 LYS A C 1
ATOM 587 O O . LYS A 1 79 ? -21.276 14.609 -2.617 1.00 44.34 144 LYS A O 1
ATOM 593 N N . GLU A 1 80 ? -22.356 13.250 -4.058 1.00 36.14 145 GLU A N 1
ATOM 594 C CA . GLU A 1 80 ? -21.616 13.683 -5.236 1.00 36.97 145 GLU A CA 1
ATOM 595 C C . GLU A 1 80 ? -22.472 14.693 -6.000 1.00 35.11 145 GLU A C 1
ATOM 596 O O . GLU A 1 80 ? -23.688 14.565 -6.080 1.00 37.30 145 GLU A O 1
ATOM 598 N N . PHE A 1 81 ? -21.821 15.706 -6.568 1.00 35.04 146 PHE A N 1
ATOM 599 C CA . PHE A 1 81 ? -22.463 16.563 -7.548 1.00 32.12 146 PHE A CA 1
ATOM 600 C C . PHE A 1 81 ? -22.986 15.761 -8.744 1.00 34.99 146 PHE A C 1
ATOM 601 O O . PHE A 1 81 ? -22.309 14.882 -9.273 1.00 31.54 146 PHE A O 1
ATOM 609 N N . ASN A 1 82 ? -24.196 16.109 -9.203 1.00 35.53 147 ASN A N 1
ATOM 610 C CA . ASN A 1 82 ? -24.768 15.497 -10.393 1.00 31.72 147 ASN A CA 1
ATOM 611 C C . ASN A 1 82 ? -25.824 16.450 -10.957 1.00 29.90 147 ASN A C 1
ATOM 612 O O . ASN A 1 82 ? -25.976 17.575 -10.474 1.00 31.59 147 ASN A O 1
ATOM 617 N N . ASN A 1 83 ? -26.551 16.018 -11.985 1.00 30.39 148 ASN A N 1
ATOM 618 C CA . ASN A 1 83 ? -27.405 16.934 -12.739 1.00 37.22 148 ASN A CA 1
ATOM 619 C C . ASN A 1 83 ? -28.616 17.393 -11.913 1.00 34.77 148 ASN A C 1
ATOM 620 O O . ASN A 1 83 ? -29.258 18.406 -12.217 1.00 33.19 148 ASN A O 1
ATOM 625 N N . ASP A 1 84 ? -28.939 16.626 -10.869 1.00 33.21 149 ASP A N 1
ATOM 626 C CA . ASP A 1 84 ? -29.994 16.997 -9.950 1.00 33.46 149 ASP A CA 1
ATOM 627 C C . ASP A 1 84 ? -29.555 18.182 -9.091 1.00 31.74 149 ASP A C 1
ATOM 628 O O . ASP A 1 84 ? -30.382 18.867 -8.503 1.00 33.57 149 ASP A O 1
ATOM 633 N N . CYS A 1 85 ? -28.253 18.441 -9.016 1.00 30.74 150 CYS A N 1
ATOM 634 C CA . CYS A 1 85 ? -27.749 19.456 -8.111 1.00 31.63 150 CYS A CA 1
ATOM 635 C C . CYS A 1 85 ? -27.664 20.816 -8.793 1.00 31.87 150 CYS A C 1
ATOM 636 O O . CYS A 1 85 ? -27.344 21.782 -8.114 1.00 32.59 150 CYS A O 1
ATOM 639 N N . LYS A 1 86 ? -27.958 20.895 -10.104 1.00 31.52 151 LYS A N 1
ATOM 640 C CA . LYS A 1 86 ? -27.979 22.167 -10.821 1.00 30.49 151 LYS A CA 1
ATOM 641 C C . LYS A 1 86 ? -29.277 22.889 -10.509 1.00 29.01 151 LYS A C 1
ATOM 642 O O . LYS A 1 86 ? -30.328 22.309 -10.738 1.00 34.36 151 LYS A O 1
ATOM 648 N N . LEU A 1 87 ? -29.222 24.141 -10.040 1.00 24.12 152 LEU A N 1
ATOM 649 C CA . LEU A 1 87 ? -30.448 24.838 -9.691 1.00 24.18 152 LEU A CA 1
ATOM 650 C C . LEU A 1 87 ? -30.480 26.222 -10.311 1.00 25.26 152 LEU A C 1
ATOM 651 O O . LEU A 1 87 ? -29.454 26.878 -10.403 1.00 25.64 152 LEU A O 1
ATOM 656 N N . LYS A 1 88 ? -31.681 26.669 -10.695 1.00 30.19 153 LYS A N 1
ATOM 657 C CA . LYS A 1 88 ? -31.858 27.981 -11.290 1.00 31.98 153 LYS A CA 1
ATOM 658 C C . LYS A 1 88 ? -32.113 28.954 -10.151 1.00 28.60 153 LYS A C 1
ATOM 659 O O . LYS A 1 88 ? -33.138 28.878 -9.483 1.00 26.45 153 LYS A O 1
ATOM 665 N N . GLU A 1 89 ? -31.173 29.879 -9.953 1.00 27.63 154 GLU A N 1
ATOM 666 C CA . GLU A 1 89 ? -31.320 30.843 -8.885 1.00 29.24 154 GLU A CA 1
ATOM 667 C C . GLU A 1 89 ? -31.811 32.149 -9.500 1.00 29.43 154 GLU A C 1
ATOM 668 O O . GLU A 1 89 ? -31.095 32.766 -10.274 1.00 33.30 154 GLU A O 1
ATOM 674 N N . ARG A 1 90 ? -33.036 32.533 -9.154 1.00 30.24 155 ARG A N 1
ATOM 675 C CA . ARG A 1 90 ? -33.685 33.708 -9.704 1.00 36.04 155 ARG A CA 1
ATOM 676 C C . ARG A 1 90 ? -33.734 34.736 -8.574 1.00 36.75 155 ARG A C 1
ATOM 677 O O . ARG A 1 90 ? -34.270 34.456 -7.502 1.00 35.63 155 ARG A O 1
ATOM 685 N N . ILE A 1 91 ? -33.062 35.877 -8.766 1.00 35.60 156 ILE A N 1
ATOM 686 C CA . ILE A 1 91 ? -33.099 36.967 -7.799 1.00 32.63 156 ILE A CA 1
ATOM 687 C C . ILE A 1 91 ? -34.326 37.820 -8.099 1.00 32.79 156 ILE A C 1
ATOM 688 O O . ILE A 1 91 ? -34.371 38.494 -9.113 1.00 35.20 156 ILE A O 1
ATOM 693 N N . GLU A 1 92 ? -35.291 37.827 -7.187 1.00 36.07 157 GLU A N 1
ATOM 694 C CA . GLU A 1 92 ? -36.633 38.300 -7.479 1.00 40.11 157 GLU A CA 1
ATOM 695 C C . GLU A 1 92 ? -36.770 39.793 -7.213 1.00 34.47 157 GLU A C 1
ATOM 696 O O . GLU A 1 92 ? -35.924 40.357 -6.540 1.00 37.69 157 GLU A O 1
ATOM 702 N N . GLU A 1 93 ? -37.758 40.414 -7.870 1.00 39.85 158 GLU A N 1
ATOM 703 C CA . GLU A 1 93 ? -38.663 41.426 -7.316 1.00 50.57 158 GLU A CA 1
ATOM 704 C C . GLU A 1 93 ? -37.991 42.318 -6.268 1.00 47.90 158 GLU A C 1
ATOM 705 O O . GLU A 1 93 ? -37.308 43.282 -6.599 1.00 43.99 158 GLU A O 1
ATOM 711 N N . ASN A 1 94 ? -38.227 42.004 -4.988 1.00 45.98 159 ASN A N 1
ATOM 712 C CA . ASN A 1 94 ? -37.740 42.816 -3.896 1.00 52.50 159 ASN A CA 1
ATOM 713 C C . ASN A 1 94 ? -37.372 41.880 -2.766 1.00 42.57 159 ASN A C 1
ATOM 714 O O . ASN A 1 94 ? -38.180 41.577 -1.893 1.00 45.57 159 ASN A O 1
ATOM 719 N N . GLY A 1 95 ? -36.137 41.424 -2.846 1.00 38.52 160 GLY A N 1
ATOM 720 C CA . GLY A 1 95 ? -35.336 41.197 -1.667 1.00 37.67 160 GLY A CA 1
ATOM 721 C C . GLY A 1 95 ? -35.115 39.718 -1.404 1.00 37.24 160 GLY A C 1
ATOM 722 O O . GLY A 1 95 ? -34.444 39.422 -0.437 1.00 41.66 160 GLY A O 1
ATOM 723 N N . TYR A 1 96 ? -35.659 38.817 -2.239 1.00 33.79 161 TYR A N 1
ATOM 724 C CA . TYR A 1 96 ? -35.535 37.390 -1.970 1.00 33.21 161 TYR A CA 1
ATOM 725 C C . TYR A 1 96 ? -35.244 36.608 -3.252 1.00 32.24 161 TYR A C 1
ATOM 726 O O . TYR A 1 96 ? -35.201 37.198 -4.331 1.00 29.52 161 TYR A O 1
ATOM 735 N N . ASN A 1 97 ? -35.024 35.285 -3.105 1.00 29.32 162 ASN A N 1
ATOM 736 C CA . ASN A 1 97 ? -34.578 34.434 -4.193 1.00 29.05 162 ASN A CA 1
ATOM 737 C C . ASN A 1 97 ? -35.470 33.199 -4.313 1.00 30.78 162 ASN A C 1
ATOM 738 O O . ASN A 1 97 ? -36.148 32.822 -3.370 1.00 29.66 162 ASN A O 1
ATOM 743 N N . THR A 1 98 ? -35.457 32.578 -5.509 1.00 33.81 163 THR A N 1
ATOM 744 C CA . THR A 1 98 ? -36.068 31.282 -5.768 1.00 28.29 163 THR A CA 1
ATOM 745 C C . THR A 1 98 ? -35.025 30.375 -6.398 1.00 28.96 163 THR A C 1
ATOM 746 O O . THR A 1 98 ? -34.006 30.859 -6.884 1.00 28.58 163 THR A O 1
ATOM 750 N N . TYR A 1 99 ? -35.280 29.066 -6.262 1.00 30.15 164 TYR A N 1
ATOM 751 C CA . TYR A 1 99 ? -34.395 27.973 -6.637 1.00 28.57 164 TYR A CA 1
ATOM 752 C C . TYR A 1 99 ? -35.235 26.883 -7.293 1.00 28.69 164 TYR A C 1
ATOM 753 O O . TYR A 1 99 ? -35.981 26.167 -6.618 1.00 26.69 164 TYR A O 1
ATOM 762 N N . ALA A 1 100 ? -35.138 26.817 -8.620 1.00 29.55 165 ALA A N 1
ATOM 763 C CA . ALA A 1 100 ? -35.824 25.794 -9.395 1.00 31.39 165 ALA A CA 1
ATOM 764 C C . ALA A 1 100 ? -34.828 24.725 -9.817 1.00 28.63 165 ALA A C 1
ATOM 765 O O . ALA A 1 100 ? -33.642 24.995 -9.893 1.00 25.10 165 ALA A O 1
ATOM 767 N N . SER A 1 101 ? -35.349 23.516 -10.051 1.00 30.81 166 SER A N 1
ATOM 768 C CA . SER A 1 101 ? -34.636 22.491 -10.791 1.00 33.02 166 SER A CA 1
ATOM 769 C C . SER A 1 101 ? -34.202 23.050 -12.142 1.00 31.58 166 SER A C 1
ATOM 770 O O . SER A 1 101 ? -35.011 23.581 -12.895 1.00 29.84 166 SER A O 1
ATOM 773 N N . PHE A 1 102 ? -32.912 22.940 -12.427 1.00 31.58 167 PHE A N 1
ATOM 774 C CA . PHE A 1 102 ? -32.401 23.341 -13.717 1.00 34.39 167 PHE A CA 1
ATOM 775 C C . PHE A 1 102 ? -32.829 22.341 -14.794 1.00 36.93 167 PHE A C 1
ATOM 776 O O . PHE A 1 102 ? -33.274 22.749 -15.861 1.00 33.69 167 PHE A O 1
ATOM 784 N N . ASN A 1 103 ? -32.727 21.044 -14.476 1.00 40.03 168 ASN A N 1
ATOM 785 C CA . ASN A 1 103 ? -32.885 19.977 -15.442 1.00 41.23 168 ASN A CA 1
ATOM 786 C C . ASN A 1 103 ? -34.339 19.558 -15.649 1.00 43.28 168 ASN A C 1
ATOM 787 O O . ASN A 1 103 ? -34.664 19.140 -16.764 1.00 40.87 168 ASN A O 1
ATOM 792 N N . TRP A 1 104 ? -35.196 19.652 -14.612 1.00 43.07 169 TRP A N 1
ATOM 793 C CA . TRP A 1 104 ? -36.484 18.950 -14.597 1.00 39.46 169 TRP A CA 1
ATOM 794 C C . TRP A 1 104 ? -37.679 19.902 -14.545 1.00 37.47 169 TRP A C 1
ATOM 795 O O . TRP A 1 104 ? -37.708 20.801 -13.730 1.00 41.97 169 TRP A O 1
ATOM 806 N N . GLN A 1 105 ? -38.673 19.693 -15.409 1.00 42.38 170 GLN A N 1
ATOM 807 C CA . GLN A 1 105 ? -39.902 20.476 -15.401 1.00 45.82 170 GLN A CA 1
ATOM 808 C C . GLN A 1 105 ? -41.085 19.572 -15.056 1.00 48.75 170 GLN A C 1
ATOM 809 O O . GLN A 1 105 ? -40.969 18.349 -15.028 1.00 49.82 170 GLN A O 1
ATOM 815 N N . HIS A 1 106 ? -42.215 20.199 -14.740 1.00 52.79 171 HIS A N 1
ATOM 816 C CA . HIS A 1 106 ? -43.475 19.495 -14.705 1.00 55.90 171 HIS A CA 1
ATOM 817 C C . HIS A 1 106 ? -44.470 20.265 -15.557 1.00 57.77 171 HIS A C 1
ATOM 818 O O . HIS A 1 106 ? -44.810 21.404 -15.214 1.00 44.11 171 HIS A O 1
ATOM 825 N N . ASN A 1 107 ? -44.862 19.606 -16.669 1.00 58.65 172 ASN A N 1
ATOM 826 C CA . ASN A 1 107 ? -45.845 20.087 -17.621 1.00 52.73 172 ASN A CA 1
ATOM 827 C C . ASN A 1 107 ? -45.430 21.468 -18.104 1.00 50.80 172 ASN A C 1
ATOM 828 O O . ASN A 1 107 ? -46.235 22.395 -18.118 1.00 48.11 172 ASN A O 1
ATOM 833 N N . GLY A 1 108 ? -44.156 21.593 -18.486 1.00 51.87 173 GLY A N 1
ATOM 834 C CA . GLY A 1 108 ? -43.623 22.872 -18.930 1.00 59.87 173 GLY A CA 1
ATOM 835 C C . GLY A 1 108 ? -43.649 23.944 -17.838 1.00 58.68 173 GLY A C 1
ATOM 836 O O . GLY A 1 108 ? -43.565 25.133 -18.145 1.00 59.96 173 GLY A O 1
ATOM 837 N N . ARG A 1 109 ? -43.755 23.507 -16.572 1.00 51.57 174 ARG A N 1
ATOM 838 C CA . ARG A 1 109 ? -43.711 24.400 -15.425 1.00 47.57 174 ARG A CA 1
ATOM 839 C C . ARG A 1 109 ? -42.437 24.064 -14.641 1.00 41.50 174 ARG A C 1
ATOM 840 O O . ARG A 1 109 ? -42.094 22.902 -14.424 1.00 34.43 174 ARG A O 1
ATOM 842 N N . GLN A 1 110 ? -41.722 25.110 -14.232 1.00 38.47 175 GLN A N 1
ATOM 843 C CA . GLN A 1 110 ? -40.622 24.986 -13.285 1.00 38.63 175 GLN A CA 1
ATOM 844 C C . GLN A 1 110 ? -41.054 24.299 -11.982 1.00 36.78 175 GLN A C 1
ATOM 845 O O . GLN A 1 110 ? -42.194 24.424 -11.538 1.00 37.68 175 GLN A O 1
ATOM 851 N N . MET A 1 111 ? -40.103 23.607 -11.341 1.00 36.07 176 MET A N 1
ATOM 852 C CA . MET A 1 111 ? -40.284 22.977 -10.041 1.00 30.81 176 MET A CA 1
ATOM 853 C C . MET A 1 111 ? -39.325 23.610 -9.028 1.00 33.64 176 MET A C 1
ATOM 854 O O . MET A 1 111 ? -38.121 23.744 -9.297 1.00 31.02 176 MET A O 1
ATOM 859 N N . TYR A 1 112 ? -39.861 23.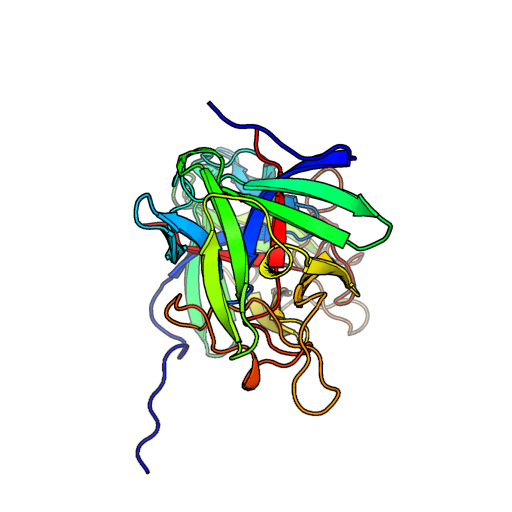980 -7.850 1.00 32.12 177 TYR A N 1
ATOM 860 C CA . TYR A 1 112 ? -39.106 24.775 -6.904 1.00 30.06 177 TYR A CA 1
ATOM 861 C C . TYR A 1 112 ? -38.771 23.977 -5.649 1.00 32.95 177 TYR A C 1
ATOM 862 O O . TYR A 1 112 ? -39.493 23.066 -5.284 1.00 30.79 177 TYR A O 1
ATOM 871 N N . VAL A 1 113 ? -37.585 24.282 -5.089 1.00 35.35 178 VAL A N 1
ATOM 872 C CA . VAL A 1 113 ? -37.220 24.034 -3.705 1.00 31.13 178 VAL A CA 1
ATOM 873 C C . VAL A 1 113 ? -38.202 24.823 -2.844 1.00 29.40 178 VAL A C 1
ATOM 874 O O . VAL A 1 113 ? -38.316 26.034 -3.011 1.00 27.66 178 VAL A O 1
ATOM 878 N N . ALA A 1 114 ? -38.893 24.151 -1.916 1.00 31.14 179 ALA A N 1
ATOM 879 C CA . ALA A 1 114 ? -39.855 24.834 -1.056 1.00 31.34 179 ALA A CA 1
ATOM 880 C C . ALA A 1 114 ? -39.935 24.164 0.311 1.00 27.34 179 ALA A C 1
ATOM 881 O O . ALA A 1 114 ? -39.817 22.950 0.399 1.00 25.85 179 ALA A O 1
ATOM 883 N N . LEU A 1 115 ? -40.131 24.968 1.365 1.00 26.14 180 LEU A N 1
ATOM 884 C CA . LEU A 1 115 ? -40.357 24.425 2.703 1.00 26.65 180 LEU A CA 1
ATOM 885 C C . LEU A 1 115 ? -41.751 24.825 3.140 1.00 26.23 180 LEU A C 1
ATOM 886 O O . LEU A 1 115 ? -42.078 26.021 3.148 1.00 23.55 180 LEU A O 1
ATOM 891 N N . ASN A 1 116 ? -42.551 23.801 3.481 1.00 25.73 181 ASN A N 1
ATOM 892 C CA . ASN A 1 116 ? -43.933 24.049 3.840 1.00 26.54 181 ASN A CA 1
ATOM 893 C C . ASN A 1 116 ? -43.966 24.664 5.245 1.00 26.86 181 ASN A C 1
ATOM 894 O O . ASN A 1 116 ? -42.923 24.886 5.876 1.00 23.65 181 ASN A O 1
ATOM 899 N N . GLY A 1 117 ? -45.194 24.905 5.719 1.00 27.97 182 GLY A N 1
ATOM 900 C CA . GLY A 1 117 ? -45.467 25.611 6.959 1.00 29.36 182 GLY A CA 1
ATOM 901 C C . GLY A 1 117 ? -45.076 24.816 8.198 1.00 29.63 182 GLY A C 1
ATOM 902 O O . GLY A 1 117 ? -44.848 25.396 9.245 1.00 32.58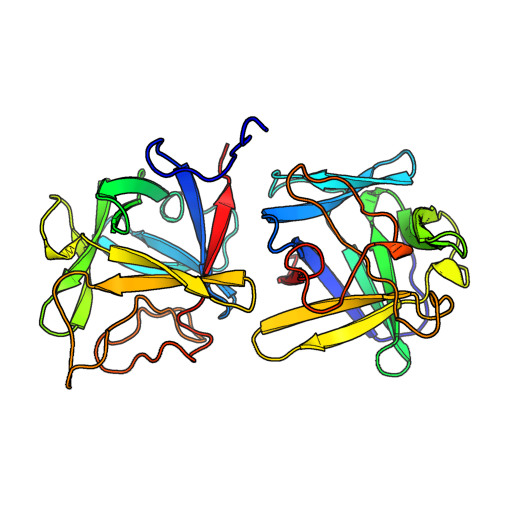 182 GLY A O 1
ATOM 903 N N . LYS A 1 118 ? -44.944 23.498 8.082 1.00 33.54 183 LYS A N 1
ATOM 904 C CA . LYS A 1 118 ? -44.396 22.740 9.188 1.00 39.15 183 LYS A CA 1
ATOM 905 C C . LYS A 1 118 ? -42.970 22.293 8.857 1.00 37.63 183 LYS A C 1
ATOM 906 O O . LYS A 1 118 ? -42.457 21.348 9.439 1.00 40.30 183 LYS A O 1
ATOM 912 N N . GLY A 1 119 ? -42.298 23.024 7.963 1.00 34.36 184 GLY A N 1
ATOM 913 C CA . GLY A 1 119 ? -40.869 22.868 7.782 1.00 31.83 184 GLY A CA 1
ATOM 914 C C . GLY A 1 119 ? -40.482 21.656 6.940 1.00 28.85 184 GLY A C 1
ATOM 915 O O . GLY A 1 119 ? -39.321 21.292 6.898 1.00 29.00 184 GLY A O 1
ATOM 916 N N . ALA A 1 120 ? -41.430 21.053 6.232 1.00 29.56 185 ALA A N 1
ATOM 917 C CA . ALA A 1 120 ? -41.097 19.910 5.398 1.00 30.60 185 ALA A CA 1
ATOM 918 C C . ALA A 1 120 ? -40.766 20.361 3.975 1.00 35.51 185 ALA A C 1
ATOM 919 O O . ALA A 1 120 ? -41.314 21.349 3.467 1.00 38.64 185 ALA A O 1
ATOM 921 N N . PRO A 1 121 ? -39.887 19.617 3.272 1.00 32.74 186 PRO A N 1
ATOM 922 C CA . PRO A 1 121 ? -39.689 19.813 1.845 1.00 33.30 186 PRO A CA 1
ATOM 923 C C . PRO A 1 121 ? -40.936 19.450 1.054 1.00 35.20 186 PRO A C 1
ATOM 924 O O . PRO A 1 121 ? -41.607 18.491 1.386 1.00 42.00 186 PRO A O 1
ATOM 928 N N . ARG A 1 122 ? -41.185 20.170 -0.036 1.00 37.67 187 ARG A N 1
ATOM 929 C CA . ARG A 1 122 ? -42.332 19.921 -0.886 1.00 39.28 187 ARG A CA 1
ATOM 930 C C . ARG A 1 122 ? -41.914 19.076 -2.088 1.00 45.40 187 ARG A C 1
ATOM 931 O O . ARG A 1 122 ? -40.724 19.037 -2.426 1.00 42.69 187 ARG A O 1
ATOM 939 N N . ARG A 1 123 ? -42.910 18.337 -2.631 1.00 48.78 188 ARG A N 1
ATOM 940 C CA . ARG A 1 123 ? -42.794 17.602 -3.881 1.00 46.62 188 ARG A CA 1
ATOM 941 C C . ARG A 1 123 ? -42.885 18.659 -4.974 1.00 43.49 188 ARG A C 1
ATOM 942 O O . ARG A 1 123 ? -43.820 19.461 -4.976 1.00 44.27 188 ARG A O 1
ATOM 944 N N . GLY A 1 124 ? -41.870 18.685 -5.843 1.00 36.79 189 GLY A N 1
ATOM 945 C CA . GLY A 1 124 ? -41.664 19.782 -6.775 1.00 35.69 189 GLY A CA 1
ATOM 946 C C . GLY A 1 124 ? -42.853 20.054 -7.698 1.00 33.44 189 GLY A C 1
ATOM 947 O O . GLY A 1 124 ? -43.035 21.194 -8.115 1.00 29.09 189 GLY A O 1
ATOM 948 N N . GLN A 1 125 ? -43.639 19.005 -8.013 1.00 36.18 190 GLN A N 1
ATOM 949 C CA . GLN A 1 125 ? -44.810 19.093 -8.886 1.00 35.26 190 GLN A CA 1
ATOM 950 C C . GLN A 1 125 ? -45.873 20.051 -8.332 1.00 34.96 190 GLN A C 1
ATOM 951 O O . GLN A 1 125 ? -46.647 20.643 -9.101 1.00 31.39 190 GLN A O 1
ATOM 953 N N . LYS A 1 126 ? -45.898 20.209 -6.996 1.00 35.63 191 LYS A N 1
ATOM 954 C CA . LYS A 1 126 ? -46.950 20.943 -6.305 1.00 32.96 191 LYS A CA 1
ATOM 955 C C . LYS A 1 126 ? -46.564 22.425 -6.130 1.00 35.02 191 LYS A C 1
ATOM 956 O O . LYS A 1 126 ? -47.419 23.227 -5.751 1.00 30.13 191 LYS A O 1
ATOM 958 N N . THR A 1 127 ? -45.334 22.825 -6.533 1.00 35.87 192 THR A N 1
ATOM 959 C CA . THR A 1 127 ? -44.783 24.138 -6.215 1.00 32.01 192 THR A CA 1
ATOM 960 C C . THR A 1 127 ? -44.998 25.116 -7.355 1.00 33.28 192 THR A C 1
ATOM 961 O O . THR A 1 127 ? -44.921 24.704 -8.496 1.00 35.32 192 THR A O 1
ATOM 965 N N . ARG A 1 128 ? -45.205 26.399 -7.006 1.00 38.62 193 ARG A N 1
ATOM 966 C CA . ARG A 1 128 ? -45.338 27.530 -7.916 1.00 40.09 193 ARG A CA 1
ATOM 967 C C . ARG A 1 128 ? -44.428 28.677 -7.455 1.00 36.65 193 ARG A C 1
ATOM 968 O O . ARG A 1 128 ? -44.264 28.924 -6.269 1.00 32.96 193 ARG A O 1
ATOM 976 N N . ARG A 1 129 ? -43.888 29.433 -8.407 1.00 35.91 194 ARG A N 1
ATOM 977 C CA . ARG A 1 129 ? -42.992 30.532 -8.112 1.00 40.23 194 ARG A CA 1
ATOM 978 C C . ARG A 1 129 ? -43.600 31.515 -7.108 1.00 41.02 194 ARG A C 1
ATOM 979 O O . ARG A 1 129 ? -42.893 32.028 -6.245 1.00 35.57 194 ARG A O 1
ATOM 987 N N . LYS A 1 130 ? -44.907 31.775 -7.209 1.00 50.10 195 LYS A N 1
ATOM 988 C CA . LYS A 1 130 ? -45.570 32.753 -6.353 1.00 49.85 195 LYS A CA 1
ATOM 989 C C . LYS A 1 130 ? -45.665 32.262 -4.908 1.00 43.03 195 LYS A C 1
ATOM 990 O O . LYS A 1 130 ? -45.962 33.038 -4.011 1.00 38.71 195 LYS A O 1
ATOM 996 N N . ASN A 1 131 ? -45.431 30.972 -4.669 1.00 40.15 196 ASN A N 1
ATOM 997 C CA . ASN A 1 131 ? -45.617 30.417 -3.341 1.00 37.82 196 ASN A CA 1
ATOM 998 C C . ASN A 1 131 ? -44.664 31.030 -2.327 1.00 38.88 196 ASN A C 1
ATOM 999 O O . ASN A 1 131 ? -43.479 31.250 -2.562 1.00 39.54 196 ASN A O 1
ATOM 1004 N N . THR A 1 132 ? -45.220 31.198 -1.139 1.00 37.08 197 THR A N 1
ATOM 1005 C CA . THR A 1 132 ? -44.517 31.767 -0.018 1.00 34.19 197 THR A CA 1
ATOM 1006 C C . THR A 1 132 ? -43.470 30.752 0.475 1.00 32.43 197 THR A C 1
ATOM 1007 O O . THR A 1 132 ? -42.362 31.143 0.829 1.00 30.90 197 THR A O 1
ATOM 1011 N N . SER A 1 133 ? -43.802 29.443 0.423 1.00 29.26 198 SER A N 1
ATOM 1012 C CA . SER A 1 133 ? -42.907 28.353 0.783 1.00 26.30 198 SER A CA 1
ATOM 1013 C C . SER A 1 133 ? -41.633 28.312 -0.075 1.00 28.82 198 SER A C 1
ATOM 1014 O O . SER A 1 133 ? -40.601 27.734 0.320 1.00 26.14 198 SER A O 1
ATOM 1017 N N . ALA A 1 134 ? -41.724 28.871 -1.285 1.00 29.00 199 ALA A N 1
ATOM 1018 C CA . ALA A 1 134 ? -40.636 28.820 -2.248 1.00 27.64 199 ALA A CA 1
ATOM 1019 C C . ALA A 1 134 ? -39.869 30.139 -2.265 1.00 26.21 199 ALA A C 1
ATOM 1020 O O . ALA A 1 134 ? -39.184 30.446 -3.224 1.00 24.86 199 ALA A O 1
ATOM 1022 N N . HIS A 1 135 ? -40.037 30.960 -1.239 1.00 25.90 200 HIS A N 1
ATOM 1023 C CA . HIS A 1 135 ? -39.339 32.229 -1.201 1.00 28.78 200 HIS A CA 1
ATOM 1024 C C . HIS A 1 135 ? -38.250 32.165 -0.132 1.00 29.05 200 HIS A C 1
ATOM 1025 O O . HIS A 1 135 ? -38.470 31.599 0.936 1.00 27.66 200 HIS A O 1
ATOM 1032 N N . PHE A 1 136 ? -37.082 32.748 -0.432 1.00 26.24 201 PHE A N 1
ATOM 1033 C CA . PHE A 1 136 ? -35.906 32.552 0.395 1.00 25.40 201 PHE A CA 1
ATOM 1034 C C . PHE A 1 136 ? -35.171 33.869 0.539 1.00 23.65 201 PHE A C 1
ATOM 1035 O O . PHE A 1 136 ? -34.846 34.504 -0.461 1.00 19.92 201 PHE A O 1
ATOM 1043 N N . LEU A 1 137 ? -34.993 34.274 1.803 1.00 26.67 202 LEU A N 1
ATOM 1044 C CA . LEU A 1 137 ? -34.169 35.414 2.160 1.00 29.74 202 LEU A CA 1
ATOM 1045 C C . LEU A 1 137 ? -32.786 34.880 2.535 1.00 30.39 202 LEU A C 1
ATOM 1046 O O . LEU A 1 137 ? -32.601 34.289 3.595 1.00 27.26 202 LEU A O 1
ATOM 1051 N N . PRO A 1 138 ? -31.773 35.021 1.652 1.00 32.08 203 PRO A N 1
ATOM 1052 C CA . PRO A 1 138 ? -30.429 34.563 1.963 1.00 33.30 203 PRO A CA 1
ATOM 1053 C C . PRO A 1 138 ? -29.795 35.527 2.957 1.00 30.40 203 PRO A C 1
ATOM 1054 O O . PRO A 1 138 ? -29.997 36.732 2.879 1.00 35.60 203 PRO A O 1
ATOM 1058 N N . MET A 1 139 ? -29.064 34.963 3.912 1.00 29.88 204 MET A N 1
ATOM 1059 C CA . MET A 1 139 ? -28.468 35.704 5.006 1.00 30.81 204 MET A CA 1
ATOM 1060 C C . MET A 1 139 ? -26.995 35.335 5.043 1.00 30.62 204 MET A C 1
ATOM 1061 O O . MET A 1 139 ? -26.666 34.159 4.936 1.00 29.49 204 MET A O 1
ATOM 1066 N N . VAL A 1 140 ? -26.122 36.342 5.132 1.00 34.21 205 VAL A N 1
ATOM 1067 C CA . VAL A 1 140 ? -24.683 36.145 5.038 1.00 37.56 205 VAL A CA 1
ATOM 1068 C C . VAL A 1 140 ? -24.187 35.391 6.267 1.00 39.32 205 VAL A C 1
ATOM 1069 O O . VAL A 1 140 ? -24.458 35.845 7.362 1.00 47.03 205 VAL A O 1
ATOM 1073 N N . VAL A 1 141 ? -23.438 34.294 6.078 1.00 41.41 206 VAL A N 1
ATOM 1074 C CA . VAL A 1 141 ? -22.724 33.629 7.162 1.00 51.12 206 VAL A CA 1
ATOM 1075 C C . VAL A 1 141 ? -21.355 34.292 7.328 1.00 61.06 206 VAL A C 1
ATOM 1076 O O . VAL A 1 141 ? -20.723 34.593 6.317 1.00 64.92 206 VAL A O 1
ATOM 1080 N N . HIS A 1 142 ? -20.922 34.469 8.595 1.00 73.97 207 HIS A N 1
ATOM 1081 C CA . HIS A 1 142 ? -19.539 34.723 9.011 1.00 84.81 207 HIS A CA 1
ATOM 1082 C C . HIS A 1 142 ? -19.475 34.900 10.537 1.00 75.71 207 HIS A C 1
ATOM 1083 O O . HIS A 1 142 ? -19.311 33.905 11.275 1.00 66.93 207 HIS A O 1
ATOM 1090 N N . HIS B 1 1 ? -66.581 22.126 6.561 1.00 92.40 66 HIS B N 1
ATOM 1091 C CA . HIS B 1 1 ? -65.874 20.817 6.624 1.00 95.02 66 HIS B CA 1
ATOM 1092 C C . HIS B 1 1 ? -64.848 20.812 7.756 1.00 95.72 66 HIS B C 1
ATOM 1093 O O . HIS B 1 1 ? -63.920 20.006 7.716 1.00 115.46 66 HIS B O 1
ATOM 1100 N N . VAL B 1 2 ? -65.034 21.684 8.761 1.00 79.50 67 VAL B N 1
ATOM 1101 C CA . VAL B 1 2 ? -64.089 21.866 9.863 1.00 73.87 67 VAL B CA 1
ATOM 1102 C C . VAL B 1 2 ? -62.805 22.528 9.360 1.00 63.13 67 VAL B C 1
ATOM 1103 O O . VAL B 1 2 ? -61.902 21.837 8.903 1.00 48.68 67 VAL B O 1
ATOM 1107 N N . ARG B 1 3 ? -62.736 23.865 9.463 1.00 63.87 68 ARG B N 1
ATOM 1108 C CA . ARG B 1 3 ? -61.497 24.604 9.299 1.00 63.02 68 ARG B CA 1
ATOM 1109 C C . ARG B 1 3 ? -60.485 24.040 10.281 1.00 71.00 68 ARG B C 1
ATOM 1110 O O . ARG B 1 3 ? -60.832 23.739 11.422 1.00 72.40 68 ARG B O 1
ATOM 1118 N N . SER B 1 4 ? -59.238 23.910 9.833 1.00 72.79 69 SER B N 1
ATOM 1119 C CA . SER B 1 4 ? -58.128 23.901 10.764 1.00 74.02 69 SER B CA 1
ATOM 1120 C C . SER B 1 4 ? -57.273 25.126 10.480 1.00 67.40 69 SER B C 1
ATOM 1121 O O . SER B 1 4 ? -57.204 25.597 9.349 1.00 70.37 69 SER B O 1
ATOM 1124 N N . TYR B 1 5 ? -56.672 25.643 11.548 1.00 54.47 70 TYR B N 1
ATOM 1125 C CA . TYR B 1 5 ? -56.132 26.982 11.597 1.00 42.54 70 TYR B CA 1
ATOM 1126 C C . TYR B 1 5 ? -54.741 26.952 12.208 1.00 37.98 70 TYR B C 1
ATOM 1127 O O . TYR B 1 5 ? -54.486 26.122 13.069 1.00 36.56 70 TYR B O 1
ATOM 1136 N N . ASN B 1 6 ? -53.880 27.909 11.870 1.00 37.47 71 ASN B N 1
ATOM 1137 C CA . ASN B 1 6 ? -52.528 27.881 12.407 1.00 37.15 71 ASN B CA 1
ATOM 1138 C C . ASN B 1 6 ? -51.967 29.272 12.711 1.00 35.67 71 ASN B C 1
ATOM 1139 O O . ASN B 1 6 ? -50.986 29.356 13.444 1.00 37.69 71 ASN B O 1
ATOM 1144 N N . HIS B 1 7 ? -52.553 30.355 12.185 1.00 31.14 72 HIS B N 1
ATOM 1145 C CA . HIS B 1 7 ? -51.940 31.662 12.353 1.00 30.98 72 HIS B CA 1
ATOM 1146 C C . HIS B 1 7 ? -52.919 32.659 12.967 1.00 31.14 72 HIS B C 1
ATOM 1147 O O . HIS B 1 7 ? -52.669 33.868 12.914 1.00 29.17 72 HIS B O 1
ATOM 1154 N N . LEU B 1 8 ? -54.013 32.150 13.564 1.00 29.92 73 LEU B N 1
ATOM 1155 C CA . LEU B 1 8 ? -54.939 32.969 14.342 1.00 27.17 73 LEU B CA 1
ATOM 1156 C C . LEU B 1 8 ? -54.192 33.829 15.364 1.00 23.26 73 LEU B C 1
ATOM 1157 O O . LEU B 1 8 ? -53.211 33.396 15.928 1.00 22.94 73 LEU B O 1
ATOM 1162 N N . GLN B 1 9 ? -54.666 35.063 15.537 1.00 22.95 74 GLN B N 1
ATOM 1163 C CA . GLN B 1 9 ? -54.088 36.092 16.391 1.00 25.23 74 GLN B CA 1
ATOM 1164 C C . GLN B 1 9 ? -54.559 35.926 17.839 1.00 25.69 74 GLN B C 1
ATOM 1165 O O . GLN B 1 9 ? -55.726 35.652 18.107 1.00 24.81 74 GLN B O 1
ATOM 1171 N N . GLY B 1 10 ? -53.651 36.182 18.777 1.00 26.00 75 GLY B N 1
ATOM 1172 C CA . GLY B 1 10 ? -53.942 36.031 20.192 1.00 24.77 75 GLY B CA 1
ATOM 1173 C C . GLY B 1 10 ? -52.655 35.749 20.958 1.00 23.59 75 GLY B C 1
ATOM 1174 O O . GLY B 1 10 ? -52.083 36.650 21.552 1.00 24.51 75 GLY B O 1
ATOM 1175 N N . ASP B 1 11 ? -52.202 34.495 20.912 1.00 25.32 76 ASP B N 1
ATOM 1176 C CA . ASP B 1 11 ? -51.015 34.079 21.648 1.00 23.71 76 ASP B CA 1
ATOM 1177 C C . ASP B 1 11 ? -49.842 34.938 21.241 1.00 24.89 76 ASP B C 1
ATOM 1178 O O . ASP B 1 11 ? -49.675 35.247 20.058 1.00 27.40 76 ASP B O 1
ATOM 1183 N N . VAL B 1 12 ? -49.077 35.313 22.270 1.00 25.26 77 VAL B N 1
ATOM 1184 C CA . VAL B 1 12 ? -47.830 36.038 22.131 1.00 26.41 77 VAL B CA 1
ATOM 1185 C C . VAL B 1 12 ? -46.849 35.233 21.284 1.00 27.25 77 VAL B C 1
ATOM 1186 O O . VAL B 1 12 ? -46.914 34.008 21.195 1.00 29.12 77 VAL B O 1
ATOM 1190 N N . ARG B 1 13 ? -45.954 35.946 20.609 1.00 31.53 78 ARG B N 1
ATOM 1191 C CA . ARG B 1 13 ? -44.978 35.321 19.737 1.00 30.87 78 ARG B CA 1
ATOM 1192 C C . ARG B 1 13 ? -43.633 35.950 20.069 1.00 33.11 78 ARG B C 1
ATOM 1193 O O . ARG B 1 13 ? -43.542 37.171 20.162 1.00 34.12 78 ARG B O 1
ATOM 1201 N N . TRP B 1 14 ? -42.636 35.096 20.338 1.00 35.73 79 TRP B N 1
ATOM 1202 C CA . TRP B 1 14 ? -41.286 35.538 20.640 1.00 35.80 79 TRP B CA 1
ATOM 1203 C C . TRP B 1 14 ? -40.492 35.469 19.336 1.00 31.87 79 TRP B C 1
ATOM 1204 O O . TRP B 1 14 ? -40.418 34.433 18.694 1.00 29.39 79 TRP B O 1
ATOM 1215 N N . ARG B 1 15 ? -40.005 36.629 18.891 1.00 30.43 80 ARG B N 1
ATOM 1216 C CA . ARG B 1 15 ? -39.507 36.795 17.540 1.00 29.73 80 ARG B CA 1
ATOM 1217 C C . ARG B 1 15 ? -38.312 37.748 17.552 1.00 29.69 80 ARG B C 1
ATOM 1218 O O . ARG B 1 15 ? -38.142 38.533 18.476 1.00 30.40 80 ARG B O 1
ATOM 1226 N N . LYS B 1 16 ? -37.460 37.630 16.532 1.00 30.13 81 LYS B N 1
ATOM 1227 C CA . LYS B 1 16 ? -36.726 38.774 16.024 1.00 32.49 81 LYS B CA 1
ATOM 1228 C C . LYS B 1 16 ? -37.474 39.281 14.799 1.00 30.67 81 LYS B C 1
ATOM 1229 O O . LYS B 1 16 ? -38.206 38.526 14.178 1.00 33.77 81 LYS B O 1
ATOM 1235 N N . LEU B 1 17 ? -37.261 40.549 14.450 1.00 31.99 82 LEU B N 1
ATOM 1236 C CA . LEU B 1 17 ? -37.743 41.115 13.197 1.00 30.86 82 LEU B CA 1
ATOM 1237 C C . LEU B 1 17 ? -36.534 41.484 12.345 1.00 31.99 82 LEU B C 1
ATOM 1238 O O . LEU B 1 17 ? -35.715 42.324 12.728 1.00 31.05 82 LEU B O 1
ATOM 1243 N N . PHE B 1 18 ? -36.472 40.848 11.175 1.00 32.65 83 PHE B N 1
ATOM 1244 C CA . PHE B 1 18 ? -35.354 40.964 10.266 1.00 35.47 83 PHE B CA 1
ATOM 1245 C C . PHE B 1 18 ? -35.775 41.810 9.079 1.00 37.28 83 PHE B C 1
ATOM 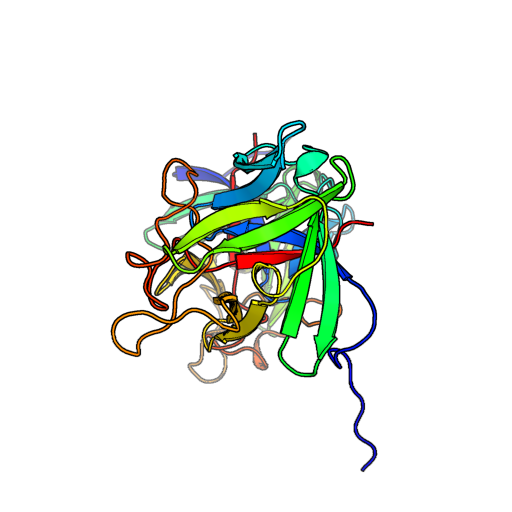1246 O O . PHE B 1 18 ? -36.644 41.375 8.321 1.00 34.78 83 PHE B O 1
ATOM 1254 N N . SER B 1 19 ? -35.142 42.991 8.928 1.00 36.84 84 SER B N 1
ATOM 1255 C CA . SER B 1 19 ? -35.437 43.857 7.800 1.00 37.79 84 SER B CA 1
ATOM 1256 C C . SER B 1 19 ? -34.959 43.195 6.504 1.00 38.17 84 SER B C 1
ATOM 1257 O O . SER B 1 19 ? -34.126 42.298 6.532 1.00 37.18 84 SER B O 1
ATOM 1260 N N . PHE B 1 20 ? -35.484 43.649 5.363 1.00 38.24 85 PHE B N 1
ATOM 1261 C CA . PHE B 1 20 ? -34.952 43.231 4.079 1.00 37.00 85 PHE B CA 1
ATOM 1262 C C . PHE B 1 20 ? -33.681 44.015 3.748 1.00 37.00 85 PHE B C 1
ATOM 1263 O O . PHE B 1 20 ? -32.918 43.585 2.886 1.00 37.50 85 PHE B O 1
ATOM 1271 N N . THR B 1 21 ? -33.439 45.131 4.449 1.00 35.02 86 THR B N 1
ATOM 1272 C CA . THR B 1 21 ? -32.136 45.777 4.429 1.00 35.30 86 THR B CA 1
ATOM 1273 C C . THR B 1 21 ? -31.098 44.985 5.221 1.00 34.53 86 THR B C 1
ATOM 1274 O O . THR B 1 21 ? -29.978 45.465 5.364 1.00 40.87 86 THR B O 1
ATOM 1278 N N . LYS B 1 22 ? -31.487 43.833 5.792 1.00 36.56 87 LYS B N 1
ATOM 1279 C CA . LYS B 1 22 ? -30.581 42.792 6.296 1.00 42.77 87 LYS B CA 1
ATOM 1280 C C . LYS B 1 22 ? -30.051 43.086 7.705 1.00 42.36 87 LYS B C 1
ATOM 1281 O O . LYS B 1 22 ? -28.904 42.769 8.005 1.00 41.20 87 LYS B O 1
ATOM 1287 N N . TYR B 1 23 ? -30.903 43.640 8.576 1.00 41.73 88 TYR B N 1
ATOM 1288 C CA . TYR B 1 23 ? -30.577 43.893 9.971 1.00 39.64 88 TYR B CA 1
ATOM 1289 C C . TYR B 1 23 ? -31.682 43.381 10.891 1.00 38.55 88 TYR B C 1
ATOM 1290 O O . TYR B 1 23 ? -32.859 43.425 10.533 1.00 42.61 88 TYR B O 1
ATOM 1299 N N . PHE B 1 24 ? -31.302 42.932 12.091 1.00 38.07 89 PHE B N 1
ATOM 1300 C CA . PHE B 1 24 ? -32.264 42.630 13.140 1.00 38.69 89 PHE B CA 1
ATOM 1301 C C . PHE B 1 24 ? -32.576 43.880 13.961 1.00 42.40 89 PHE B C 1
ATOM 1302 O O . PHE B 1 24 ? -31.685 44.606 14.385 1.00 52.46 89 PHE B O 1
ATOM 1310 N N . LEU B 1 25 ? -33.854 44.108 14.231 1.00 44.64 90 LEU B N 1
ATOM 1311 C CA . LEU B 1 25 ? -34.277 45.297 14.952 1.00 45.60 90 LEU B CA 1
ATOM 1312 C C . LEU B 1 25 ? -34.008 45.127 16.448 1.00 43.88 90 LEU B C 1
ATOM 1313 O O . LEU B 1 25 ? -34.353 44.096 17.017 1.00 38.11 90 LEU B O 1
ATOM 1318 N N . LYS B 1 26 ? -33.374 46.135 17.071 1.00 42.69 91 LYS B N 1
ATOM 1319 C CA . LYS B 1 26 ? -33.139 46.112 18.506 1.00 43.55 91 LYS B CA 1
ATOM 1320 C C . LYS B 1 26 ? -33.562 47.431 19.141 1.00 41.44 91 LYS B C 1
ATOM 1321 O O . LYS B 1 26 ? -33.821 48.416 18.446 1.00 38.31 91 LYS B O 1
ATOM 1327 N N . ILE B 1 27 ? -33.682 47.395 20.475 1.00 42.95 92 ILE B N 1
ATOM 1328 C CA . ILE B 1 27 ? -33.827 48.591 21.293 1.00 42.50 92 ILE B CA 1
ATOM 1329 C C . ILE B 1 27 ? -32.830 48.477 22.438 1.00 46.02 92 ILE B C 1
ATOM 1330 O O . ILE B 1 27 ? -32.963 47.592 23.281 1.00 47.90 92 ILE B O 1
ATOM 1335 N N . GLU B 1 28 ? -31.832 49.371 22.425 1.00 51.02 93 GLU B N 1
ATOM 1336 C CA . GLU B 1 28 ? -30.704 49.359 23.349 1.00 58.28 93 GLU B CA 1
ATOM 1337 C C . GLU B 1 28 ? -31.147 49.593 24.798 1.00 64.69 93 GLU B C 1
ATOM 1338 O O . GLU B 1 28 ? -32.278 50.021 25.072 1.00 53.73 93 GLU B O 1
ATOM 1344 N N . LYS B 1 29 ? -30.185 49.339 25.706 1.00 67.32 94 LYS B N 1
ATOM 1345 C CA . LYS B 1 29 ? -30.227 49.729 27.107 1.00 61.96 94 LYS B CA 1
ATOM 1346 C C . LYS B 1 29 ? -30.931 51.075 27.293 1.00 53.04 94 LYS B C 1
ATOM 1347 O O . LYS B 1 29 ? -31.741 51.212 28.194 1.00 41.03 94 LYS B O 1
ATOM 1349 N N . ASN B 1 30 ? -30.660 52.044 26.408 1.00 53.98 95 ASN B N 1
ATOM 1350 C CA . ASN B 1 30 ? -31.110 53.416 26.589 1.00 53.84 95 ASN B CA 1
ATOM 1351 C C . ASN B 1 30 ? -32.336 53.783 25.741 1.00 55.34 95 ASN B C 1
ATOM 1352 O O . ASN B 1 30 ? -32.625 54.966 25.580 1.00 51.69 95 ASN B O 1
ATOM 1357 N N . GLY B 1 31 ? -33.042 52.805 25.156 1.00 60.07 96 GLY B N 1
ATOM 1358 C CA . GLY B 1 31 ? -34.278 53.087 24.436 1.00 54.59 96 GLY B CA 1
ATOM 1359 C C . GLY B 1 31 ? -34.062 53.630 23.017 1.00 56.88 96 GLY B C 1
ATOM 1360 O O . GLY B 1 31 ? -34.980 54.194 22.421 1.00 53.17 96 GLY B O 1
ATOM 1361 N N . LYS B 1 32 ? -32.857 53.438 22.463 1.00 61.24 97 LYS B N 1
ATOM 1362 C CA . LYS B 1 32 ? -32.557 53.816 21.090 1.00 57.06 97 LYS B CA 1
ATOM 1363 C C . LYS B 1 32 ? -32.760 52.598 20.179 1.00 53.12 97 LYS B C 1
ATOM 1364 O O . LYS B 1 32 ? -32.217 51.519 20.408 1.00 47.11 97 LYS B O 1
ATOM 1366 N N . VAL B 1 33 ? -33.542 52.815 19.115 1.00 54.79 98 VAL B N 1
ATOM 1367 C CA . VAL B 1 33 ? -33.954 51.783 18.177 1.00 49.24 98 VAL B CA 1
ATOM 1368 C C . VAL B 1 33 ? -32.973 51.773 17.009 1.00 46.29 98 VAL B C 1
ATOM 1369 O O . VAL B 1 33 ? -32.780 52.804 16.362 1.00 43.68 98 VAL B O 1
ATOM 1373 N N . SER B 1 34 ? -32.419 50.598 16.697 1.00 46.62 99 SER B N 1
ATOM 1374 C CA . SER B 1 34 ? -31.441 50.467 15.625 1.00 47.11 99 SER B CA 1
ATOM 1375 C C . SER B 1 34 ? -31.516 49.065 15.029 1.00 46.95 99 SER B C 1
ATOM 1376 O O . SER B 1 34 ? -32.227 48.207 15.534 1.00 50.31 99 SER B O 1
ATOM 1378 N N . GLY B 1 35 ? -30.750 48.831 13.963 1.00 49.48 100 GLY B N 1
ATOM 1379 C CA . GLY B 1 35 ? -30.538 47.479 13.467 1.00 51.45 100 GLY B CA 1
ATOM 1380 C C . GLY B 1 35 ? -29.159 46.941 13.848 1.00 47.31 100 GLY B C 1
ATOM 1381 O O . GLY B 1 35 ? -28.217 47.724 13.958 1.00 51.38 100 GLY B O 1
ATOM 1382 N N . THR B 1 36 ? -29.064 45.626 14.075 1.00 38.95 101 THR B N 1
ATOM 1383 C CA . THR B 1 36 ? -27.785 44.942 14.152 1.00 46.12 101 THR B CA 1
ATOM 1384 C C . THR B 1 36 ? -27.712 43.858 13.080 1.00 46.66 101 THR B C 1
ATOM 1385 O O . THR B 1 36 ? -28.718 43.229 12.752 1.00 40.68 101 THR B O 1
ATOM 1389 N N . LYS B 1 37 ? -26.483 43.561 12.649 1.00 50.42 102 LYS B N 1
ATOM 1390 C CA . LYS B 1 37 ? -26.202 42.335 11.919 1.00 50.16 102 LYS B CA 1
ATOM 1391 C C . LYS B 1 37 ? -25.903 41.161 12.852 1.00 44.79 102 LYS B C 1
ATOM 1392 O O . LYS B 1 37 ? -25.835 40.045 12.358 1.00 47.54 102 LYS B O 1
ATOM 1398 N N . LYS B 1 38 ? -25.715 41.394 14.163 1.00 43.35 103 LYS B N 1
ATOM 1399 C CA . LYS B 1 38 ? -25.356 40.339 15.109 1.00 47.80 103 LYS B CA 1
ATOM 1400 C C . LYS B 1 38 ? -26.516 39.357 15.291 1.00 47.48 103 LYS B C 1
ATOM 1401 O O . LYS B 1 38 ? -27.641 39.777 15.528 1.00 43.13 103 LYS B O 1
ATOM 1403 N N . GLU B 1 39 ? -26.234 38.047 15.206 1.00 56.15 104 GLU B N 1
ATOM 1404 C CA . GLU B 1 39 ? -27.266 37.010 15.202 1.00 58.71 104 GLU B CA 1
ATOM 1405 C C . GLU B 1 39 ? -27.646 36.613 16.626 1.00 58.68 104 GLU B C 1
ATOM 1406 O O . GLU B 1 39 ? -28.532 35.786 16.807 1.00 71.33 104 GLU B O 1
ATOM 1412 N N . ASN B 1 40 ? -26.985 37.211 17.626 1.00 61.09 105 ASN B N 1
ATOM 1413 C CA . ASN B 1 40 ? -27.034 36.743 19.004 1.00 59.73 105 ASN B CA 1
ATOM 1414 C C . ASN B 1 40 ? -27.164 37.917 19.976 1.00 55.20 105 ASN B C 1
ATOM 1415 O O . ASN B 1 40 ? -26.795 37.784 21.141 1.00 59.59 105 ASN B O 1
ATOM 1420 N N . CYS B 1 41 ? -27.681 39.060 19.503 1.00 49.33 106 CYS B N 1
ATOM 1421 C CA . CYS B 1 41 ? -27.816 40.255 20.318 1.00 48.77 106 CYS B CA 1
ATOM 1422 C C . CYS B 1 41 ? -29.093 40.130 21.147 1.00 51.38 106 CYS B C 1
ATOM 1423 O O . CYS B 1 41 ? -30.170 39.871 20.617 1.00 50.95 106 CYS B O 1
ATOM 1426 N N . PRO B 1 42 ? -29.017 40.255 22.484 1.00 53.82 107 PRO B N 1
ATOM 1427 C CA . PRO B 1 42 ? -30.200 40.097 23.335 1.00 55.25 107 PRO B CA 1
ATOM 1428 C C . PRO B 1 42 ? -31.205 41.252 23.314 1.00 51.83 107 PRO B C 1
ATOM 1429 O O . PRO B 1 42 ? -32.332 41.097 23.784 1.00 48.50 107 PRO B O 1
ATOM 1433 N N . TYR B 1 43 ? -30.819 42.387 22.723 1.00 49.30 108 TYR B N 1
ATOM 1434 C CA . TYR B 1 43 ? -31.713 43.531 22.592 1.00 53.07 108 TYR B CA 1
ATOM 1435 C C . TYR B 1 43 ? -32.588 43.388 21.341 1.00 48.90 108 TYR B C 1
ATOM 1436 O O . TYR B 1 43 ? -33.433 44.237 21.080 1.00 52.43 108 TYR B O 1
ATOM 1445 N N . SER B 1 44 ? -32.396 42.304 20.576 1.00 46.75 109 SER B N 1
ATOM 1446 C CA . SER B 1 44 ? -33.128 42.062 19.344 1.00 43.19 109 SER B CA 1
ATOM 1447 C C . SER B 1 44 ? -34.254 41.056 19.570 1.00 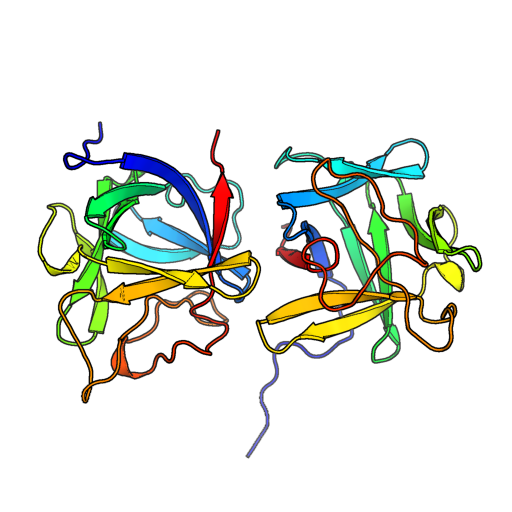40.36 109 SER B C 1
ATOM 1448 O O . SER B 1 44 ? -34.999 40.743 18.635 1.00 32.68 109 SER B O 1
ATOM 1451 N N . ILE B 1 45 ? -34.332 40.529 20.798 1.00 38.72 110 ILE B N 1
ATOM 1452 C CA . ILE B 1 45 ? -35.372 39.588 21.175 1.00 40.10 110 ILE B CA 1
ATOM 1453 C C . ILE B 1 45 ? -36.618 40.369 21.587 1.00 41.93 110 ILE B C 1
ATOM 1454 O O . ILE B 1 45 ? -36.591 41.188 22.515 1.00 39.82 110 ILE B O 1
ATOM 1459 N N . LEU B 1 46 ? -37.696 40.125 20.830 1.00 40.80 111 LEU B N 1
ATOM 1460 C CA . LEU B 1 46 ? -38.919 40.901 20.940 1.00 38.85 111 LEU B CA 1
ATOM 1461 C C . LEU B 1 46 ? -40.044 39.989 21.385 1.00 35.45 111 LEU B C 1
ATOM 1462 O O . LEU B 1 46 ? -40.025 38.784 21.150 1.00 34.08 111 LEU B O 1
ATOM 1467 N N . GLU B 1 47 ? -41.012 40.595 22.058 1.00 35.78 112 GLU B N 1
ATOM 1468 C CA . GLU B 1 47 ? -42.248 39.924 22.391 1.00 36.38 112 GLU B CA 1
ATOM 1469 C C . GLU B 1 47 ? -43.348 40.629 21.595 1.00 35.79 112 GLU B C 1
ATOM 1470 O O . GLU B 1 47 ? -43.554 41.842 21.737 1.00 32.14 112 GLU B O 1
ATOM 1476 N N . ILE B 1 48 ? -44.025 39.867 20.723 1.00 34.15 113 ILE B N 1
ATOM 1477 C CA . ILE B 1 48 ? -45.076 40.434 19.888 1.00 31.54 113 ILE B CA 1
ATOM 1478 C C . ILE B 1 48 ? -46.422 39.954 20.414 1.00 29.72 113 ILE B C 1
ATOM 1479 O O . ILE B 1 48 ? -46.701 38.746 20.501 1.00 27.03 113 ILE B O 1
ATOM 1484 N N . THR B 1 49 ? -47.229 40.956 20.759 1.00 28.14 114 THR B N 1
ATOM 1485 C CA . THR B 1 49 ? -48.406 40.758 21.571 1.00 32.10 114 THR B CA 1
ATOM 1486 C C . THR B 1 49 ? -49.570 41.324 20.772 1.00 31.66 114 THR B C 1
ATOM 1487 O O . THR B 1 49 ? -49.515 42.438 20.273 1.00 32.52 114 THR B O 1
ATOM 1491 N N . SER B 1 50 ? -50.607 40.515 20.608 1.00 33.97 115 SER B N 1
ATOM 1492 C CA . SER B 1 50 ? -51.798 40.964 19.928 1.00 34.01 115 SER B CA 1
ATOM 1493 C C . SER B 1 50 ? -52.613 41.773 20.914 1.00 34.71 115 SER B C 1
ATOM 1494 O O . SER B 1 50 ? -52.995 41.244 21.944 1.00 41.38 115 SER B O 1
ATOM 1497 N N . VAL B 1 51 ? -52.889 43.037 20.586 1.00 37.03 116 VAL B N 1
ATOM 1498 C CA . VAL B 1 51 ? -53.736 43.861 21.435 1.00 34.53 116 VAL B CA 1
ATOM 1499 C C . VAL B 1 51 ? -55.161 43.921 20.902 1.00 31.61 116 VAL B C 1
ATOM 1500 O O . VAL B 1 51 ? -56.100 43.820 21.661 1.00 31.59 116 VAL B O 1
ATOM 1504 N N . GLU B 1 52 ? -55.336 44.071 19.594 1.00 37.17 117 GLU B N 1
ATOM 1505 C CA . GLU B 1 52 ? -56.636 43.890 18.968 1.00 35.76 117 GLU B CA 1
ATOM 1506 C C . GLU B 1 52 ? -56.391 43.161 17.664 1.00 32.79 117 GLU B C 1
ATOM 1507 O O . GLU B 1 52 ? -55.268 43.127 17.176 1.00 34.94 117 GLU B O 1
ATOM 1513 N N . ILE B 1 53 ? -57.463 42.655 17.073 1.00 31.74 118 ILE B N 1
ATOM 1514 C CA . ILE B 1 53 ? -57.410 42.195 15.699 1.00 30.68 118 ILE B CA 1
ATOM 1515 C C . ILE B 1 53 ? -56.767 43.266 14.816 1.00 30.80 118 ILE B C 1
ATOM 1516 O O . ILE B 1 53 ? -57.260 44.391 14.738 1.00 31.92 118 ILE B O 1
ATOM 1521 N N . GLY B 1 54 ? -55.655 42.884 14.157 1.00 29.14 119 GLY B N 1
ATOM 1522 C CA . GLY B 1 54 ? -54.903 43.759 13.273 1.00 25.49 119 GLY B CA 1
ATOM 1523 C C . GLY B 1 54 ? -53.833 44.608 13.961 1.00 25.21 119 GLY B C 1
ATOM 1524 O O . GLY B 1 54 ? -53.082 45.291 13.260 1.00 21.46 119 GLY B O 1
ATOM 1525 N N . VAL B 1 55 ? -53.732 44.522 15.307 1.00 26.50 120 VAL B N 1
ATOM 1526 C CA . VAL B 1 55 ? -52.843 45.392 16.059 1.00 27.37 120 VAL B CA 1
ATOM 1527 C C . VAL B 1 55 ? -51.936 44.608 17.012 1.00 28.83 120 VAL B C 1
ATOM 1528 O O . VAL B 1 55 ? -52.369 43.723 17.772 1.00 31.06 120 VAL B O 1
ATOM 1532 N N . VAL B 1 56 ? -50.658 45.007 17.018 1.00 25.95 121 VAL B N 1
ATOM 1533 C CA . VAL B 1 56 ? -49.691 44.394 17.904 1.00 26.74 121 VAL B CA 1
ATOM 1534 C C . VAL B 1 56 ? -48.925 45.463 18.688 1.00 29.37 121 VAL B C 1
ATOM 1535 O O . VAL B 1 56 ? -48.882 46.636 18.304 1.00 25.12 121 VAL B O 1
ATOM 1539 N N . ALA B 1 57 ? -48.292 45.012 19.783 1.00 31.44 122 ALA B N 1
ATOM 1540 C CA . ALA B 1 57 ? -47.254 45.780 20.456 1.00 32.08 122 ALA B CA 1
ATOM 1541 C C . ALA B 1 57 ? -45.973 44.964 20.408 1.00 30.44 122 ALA B C 1
ATOM 1542 O O . ALA B 1 57 ? -46.031 43.752 20.564 1.00 30.96 122 ALA B O 1
ATOM 1544 N N . VAL B 1 58 ? -44.837 45.638 20.204 1.00 30.37 123 VAL B N 1
ATOM 1545 C CA . VAL B 1 58 ? -43.549 44.968 20.119 1.00 32.89 123 VAL B CA 1
ATOM 1546 C C . VAL B 1 58 ? -42.650 45.443 21.271 1.00 35.59 123 VAL B C 1
ATOM 1547 O O . VAL B 1 58 ? -42.401 46.635 21.443 1.00 35.72 123 VAL B O 1
ATOM 1551 N N . LYS B 1 59 ? -42.130 44.485 22.043 1.00 36.93 124 LYS B N 1
ATOM 1552 C CA . LYS B 1 59 ? -41.415 44.777 23.268 1.00 39.99 124 LYS B CA 1
ATOM 1553 C C . LYS B 1 59 ? -40.047 44.121 23.205 1.00 39.74 124 LYS B C 1
ATOM 1554 O O . LYS B 1 59 ? -39.993 42.903 23.109 1.00 37.47 124 LYS B O 1
ATOM 1560 N N . ALA B 1 60 ? -38.976 44.931 23.286 1.00 40.38 125 ALA B N 1
ATOM 1561 C CA . ALA B 1 60 ? -37.636 44.419 23.513 1.00 44.41 125 ALA B CA 1
ATOM 1562 C C . ALA B 1 60 ? -37.517 43.955 24.965 1.00 47.25 125 ALA B C 1
ATOM 1563 O O . ALA B 1 60 ? -37.508 44.773 25.882 1.00 45.77 125 ALA B O 1
ATOM 1565 N N . ILE B 1 61 ? -37.468 42.630 25.153 1.00 50.16 126 ILE B N 1
ATOM 1566 C CA . ILE B 1 61 ? -37.575 41.999 26.461 1.00 48.95 126 ILE B CA 1
ATOM 1567 C C . ILE B 1 61 ? -36.422 42.462 27.354 1.00 47.06 126 ILE B C 1
ATOM 1568 O O . ILE B 1 61 ? -36.638 42.868 28.485 1.00 45.61 126 ILE B O 1
ATOM 1573 N N . ASN B 1 62 ? -35.197 42.436 26.831 1.00 46.31 127 ASN B N 1
ATOM 1574 C CA . ASN B 1 62 ? -34.014 42.490 27.669 1.00 48.91 127 ASN B CA 1
ATOM 1575 C C . ASN B 1 62 ? -33.593 43.940 27.915 1.00 51.00 127 ASN B C 1
ATOM 1576 O O . ASN B 1 62 ? -32.528 44.183 28.485 1.00 52.67 127 ASN B O 1
ATOM 1581 N N . SER B 1 63 ? -34.420 44.894 27.469 1.00 46.83 128 SER B N 1
ATOM 1582 C CA . SER B 1 63 ? -34.242 46.294 27.826 1.00 44.27 128 SER B CA 1
ATOM 1583 C C . SER B 1 63 ? -35.551 46.896 28.319 1.00 47.56 128 SER B C 1
ATOM 1584 O O . SER B 1 63 ? -35.584 48.073 28.671 1.00 43.91 128 SER B O 1
ATOM 1587 N N . ASN B 1 64 ? -36.622 46.088 28.271 1.00 55.30 129 ASN B N 1
ATOM 1588 C CA . ASN B 1 64 ? -37.942 46.459 28.747 1.00 58.34 129 ASN B CA 1
ATOM 1589 C C . ASN B 1 64 ? -38.395 47.752 28.055 1.00 59.90 129 ASN B C 1
ATOM 1590 O O . ASN B 1 64 ? -38.704 48.739 28.713 1.00 66.85 129 ASN B O 1
ATOM 1595 N N . TYR B 1 65 ? -38.441 47.737 26.713 1.00 57.45 130 TYR B N 1
ATOM 1596 C CA . TYR B 1 65 ? -38.966 48.852 25.927 1.00 55.38 130 TYR B CA 1
ATOM 1597 C C . TYR B 1 65 ? -39.950 48.358 24.862 1.00 50.21 130 TYR B C 1
ATOM 1598 O O . TYR B 1 65 ? -39.751 47.297 24.282 1.00 51.72 130 TYR B O 1
ATOM 1607 N N . TYR B 1 66 ? -40.993 49.153 24.601 1.00 44.47 131 TYR B N 1
ATOM 1608 C CA . TYR B 1 66 ? -41.906 48.935 23.492 1.00 42.59 131 TYR B CA 1
ATOM 1609 C C . TYR B 1 66 ? -41.374 49.707 22.298 1.00 43.09 131 TYR B C 1
ATOM 1610 O O . TYR B 1 66 ? -40.819 50.790 22.458 1.00 49.87 131 TYR B O 1
ATOM 1619 N N . LEU B 1 67 ? -41.588 49.154 21.106 1.00 39.40 132 LEU B N 1
ATOM 1620 C CA . LEU B 1 67 ? -41.332 49.875 19.873 1.00 37.88 132 LEU B CA 1
ATOM 1621 C C . LEU B 1 67 ? -42.488 50.840 19.616 1.00 35.48 132 LEU B C 1
ATOM 1622 O O . LEU B 1 67 ? -43.651 50.442 19.715 1.00 34.46 132 LEU B O 1
ATOM 1627 N N . ALA B 1 68 ? -42.158 52.110 19.332 1.00 35.88 133 ALA B N 1
ATOM 1628 C CA . ALA B 1 68 ? -43.149 53.172 19.211 1.00 34.76 133 ALA B CA 1
ATOM 1629 C C . ALA B 1 68 ? -42.761 54.137 18.107 1.00 37.22 133 ALA B C 1
ATOM 1630 O O . ALA B 1 68 ? -41.575 54.325 17.831 1.00 37.38 133 ALA B O 1
ATOM 1632 N N . MET B 1 69 ? -43.782 54.794 17.548 1.00 38.18 134 MET B N 1
ATOM 1633 C CA . MET B 1 69 ? -43.570 55.950 16.698 1.00 41.26 134 MET B CA 1
ATOM 1634 C C . MET B 1 69 ? -44.565 57.041 17.073 1.00 46.01 134 MET B C 1
ATOM 1635 O O . MET B 1 69 ? -45.771 56.778 17.150 1.00 49.59 134 MET B O 1
ATOM 1640 N N . ASN B 1 70 ? -44.049 58.269 17.233 1.00 51.02 135 ASN B N 1
ATOM 1641 C CA . ASN B 1 70 ? -44.868 59.405 17.648 1.00 55.91 135 ASN B CA 1
ATOM 1642 C C . ASN B 1 70 ? -45.486 60.089 16.430 1.00 56.25 135 ASN B C 1
ATOM 1643 O O . ASN B 1 70 ? -45.142 59.748 15.291 1.00 55.07 135 ASN B O 1
ATOM 1648 N N . LYS B 1 71 ? -46.354 61.082 16.706 1.00 52.56 136 LYS B N 1
ATOM 1649 C CA . LYS B 1 71 ? -47.055 61.849 15.680 1.00 50.20 136 LYS B CA 1
ATOM 1650 C C . LYS B 1 71 ? -46.065 62.437 14.683 1.00 46.98 136 LYS B C 1
ATOM 1651 O O . LYS B 1 71 ? -46.362 62.464 13.506 1.00 48.25 136 LYS B O 1
ATOM 1653 N N . LYS B 1 72 ? -44.893 62.894 15.147 1.00 52.69 137 LYS B N 1
ATOM 1654 C CA . LYS B 1 72 ? -43.892 63.501 14.279 1.00 56.18 137 LYS B CA 1
ATOM 1655 C C . LYS B 1 72 ? -43.175 62.423 13.467 1.00 56.35 137 LYS B C 1
ATOM 1656 O O . LYS B 1 72 ? -42.234 62.721 12.740 1.00 61.05 137 LYS B O 1
ATOM 1658 N N . GLY B 1 73 ? -43.599 61.163 13.610 1.00 58.75 138 GLY B N 1
ATOM 1659 C CA . GLY B 1 73 ? -43.112 60.085 12.763 1.00 55.51 138 GLY B CA 1
ATOM 1660 C C . GLY B 1 73 ? -41.790 59.519 13.268 1.00 50.65 138 GLY B C 1
ATOM 1661 O O . GLY B 1 73 ? -41.081 58.831 12.552 1.00 40.58 138 GLY B O 1
ATOM 1662 N N . LYS B 1 74 ? -41.460 59.802 14.525 1.00 57.42 139 LYS B N 1
ATOM 1663 C CA . LYS B 1 74 ? -40.160 59.415 15.037 1.00 55.28 139 LYS B CA 1
ATOM 1664 C C . LYS B 1 74 ? -40.309 58.053 15.703 1.00 48.17 139 LYS B C 1
ATOM 1665 O O . LYS B 1 74 ? -41.184 57.832 16.535 1.00 49.36 139 LYS B O 1
ATOM 1671 N N . LEU B 1 75 ? -39.432 57.149 15.299 1.00 45.36 140 LEU B N 1
ATOM 1672 C CA . LEU B 1 75 ? -39.402 55.788 15.793 1.00 46.25 140 LEU B CA 1
ATOM 1673 C C . LEU B 1 75 ? -38.569 55.758 17.073 1.00 47.81 140 LEU B C 1
ATOM 1674 O O . LEU B 1 75 ? -37.383 56.089 17.039 1.00 45.91 140 LEU B O 1
ATOM 1679 N N . TYR B 1 76 ? -39.166 55.370 18.205 1.00 46.49 141 TYR B N 1
ATOM 1680 C CA . TYR B 1 76 ? -38.435 55.432 19.462 1.00 45.48 141 TYR B CA 1
ATOM 1681 C C . TYR B 1 76 ? -38.859 54.265 20.334 1.00 47.16 141 TYR B C 1
ATOM 1682 O O . TYR B 1 76 ? -39.873 53.629 20.028 1.00 47.20 141 TYR B O 1
ATOM 1691 N N . GLY B 1 77 ? -38.042 54.014 21.379 1.00 45.75 142 GLY B N 1
ATOM 1692 C CA . GLY B 1 77 ? -38.316 53.028 22.416 1.00 44.18 142 GLY B CA 1
ATOM 1693 C C . GLY B 1 77 ? -39.075 53.667 23.580 1.00 49.05 142 GLY B C 1
ATOM 1694 O O . GLY B 1 77 ? -38.802 54.809 23.937 1.00 52.80 142 GLY B O 1
ATOM 1695 N N . SER B 1 78 ? -40.040 52.932 24.152 1.00 54.49 143 SER B N 1
ATOM 1696 C CA . SER B 1 78 ? -40.985 53.483 25.117 1.00 51.49 143 SER B CA 1
ATOM 1697 C C . SER B 1 78 ? -41.143 52.512 26.269 1.00 49.91 143 SER B C 1
ATOM 1698 O O . SER B 1 78 ? -41.435 51.340 26.053 1.00 55.99 143 SER B O 1
ATOM 1701 N N . LYS B 1 79 ? -40.973 53.034 27.483 1.00 58.00 144 LYS B N 1
ATOM 1702 C CA . LYS B 1 79 ? -40.872 52.209 28.674 1.00 56.30 144 LYS B CA 1
ATOM 1703 C C . LYS B 1 79 ? -42.281 51.769 29.079 1.00 56.20 144 LYS B C 1
ATOM 1704 O O . LYS B 1 79 ? -42.440 50.629 29.514 1.00 54.28 144 LYS B O 1
ATOM 1710 N N . GLU B 1 80 ? -43.284 52.668 28.912 1.00 55.64 145 GLU B N 1
ATOM 1711 C CA . GLU B 1 80 ? -44.691 52.365 29.176 1.00 51.55 145 GLU B CA 1
ATOM 1712 C C . GLU B 1 80 ? -45.456 52.239 27.854 1.00 50.03 145 GLU B C 1
ATOM 1713 O O . GLU B 1 80 ? -45.248 53.014 26.916 1.00 43.90 145 GLU B O 1
ATOM 1715 N N . PHE B 1 81 ? -46.339 51.231 27.782 1.00 47.65 146 PHE B N 1
ATOM 1716 C CA . PHE B 1 81 ? -47.207 51.044 26.631 1.00 43.69 146 PHE B CA 1
ATOM 1717 C C . PHE B 1 81 ? -48.139 52.245 26.546 1.00 48.19 146 PHE B C 1
ATOM 1718 O O . PHE B 1 81 ? -48.668 52.674 27.556 1.00 57.11 146 PHE B O 1
ATOM 1726 N N . ASN B 1 82 ? -48.267 52.829 25.354 1.00 50.00 147 ASN B N 1
ATOM 1727 C CA . ASN B 1 82 ? -49.283 53.826 25.070 1.00 48.34 147 ASN B CA 1
ATOM 1728 C C . ASN B 1 82 ? -49.666 53.696 23.597 1.00 48.45 147 ASN B C 1
ATOM 1729 O O . ASN B 1 82 ? -49.238 52.758 22.929 1.00 49.85 147 ASN B O 1
ATOM 1734 N N . ASN B 1 83 ? -50.466 54.641 23.098 1.00 46.31 148 ASN B N 1
ATOM 1735 C CA . ASN B 1 83 ? -51.048 54.546 21.769 1.00 51.03 148 ASN B CA 1
ATOM 1736 C C . ASN B 1 83 ? -50.010 54.672 20.651 1.00 51.22 148 ASN B C 1
ATOM 1737 O O . ASN B 1 83 ? -50.247 54.194 19.543 1.00 53.46 148 ASN B O 1
ATOM 1742 N N . ASP B 1 84 ? -48.850 55.271 20.942 1.00 55.04 149 ASP B N 1
ATOM 1743 C CA . ASP B 1 84 ? -47.745 55.306 19.993 1.00 51.77 149 ASP B CA 1
ATOM 1744 C C . ASP B 1 84 ? -47.113 53.927 19.818 1.00 46.57 149 ASP B C 1
ATOM 1745 O O . ASP B 1 84 ? -46.228 53.780 18.977 1.00 51.02 149 ASP B O 1
ATOM 1750 N N . CYS B 1 85 ? -47.507 52.948 20.641 1.00 40.98 150 CYS B N 1
ATOM 1751 C CA . CYS B 1 85 ? -46.929 51.613 20.577 1.00 43.44 150 CYS B CA 1
ATOM 1752 C C . CYS B 1 85 ? -47.815 50.656 19.793 1.00 42.99 150 CYS B C 1
ATOM 1753 O O . CYS B 1 85 ? -47.451 49.492 19.665 1.00 38.18 150 CYS B O 1
ATOM 1756 N N . LYS B 1 86 ? -48.999 51.126 19.371 1.00 42.31 151 LYS B N 1
ATOM 1757 C CA . LYS B 1 86 ? -49.921 50.301 18.614 1.00 42.74 151 LYS B CA 1
ATOM 1758 C C . LYS B 1 86 ? -49.458 50.234 17.156 1.00 37.36 151 LYS B C 1
ATOM 1759 O O . LYS B 1 86 ? -49.209 51.265 16.555 1.00 36.16 151 LYS B O 1
ATOM 1765 N N . LEU B 1 87 ? -49.342 49.024 16.592 1.00 36.52 152 LEU B N 1
ATOM 1766 C CA . LEU B 1 87 ? -48.857 48.856 15.227 1.00 36.34 152 LEU B CA 1
ATOM 1767 C C . LEU B 1 87 ? -49.769 47.916 14.430 1.00 35.77 152 LEU B C 1
ATOM 1768 O O . LEU B 1 87 ? -50.164 46.850 14.916 1.00 33.38 152 LEU B O 1
ATOM 1773 N N . LYS B 1 88 ? -50.092 48.333 13.197 1.00 36.45 153 LYS B N 1
ATOM 1774 C CA . LYS B 1 88 ? -50.833 47.515 12.255 1.00 36.00 153 LYS B CA 1
ATOM 1775 C C . LYS B 1 88 ? -49.842 46.539 11.641 1.00 34.37 153 LYS B C 1
ATOM 1776 O O . LYS B 1 88 ? -48.950 46.954 10.904 1.00 34.61 153 LYS B O 1
ATOM 1782 N N . GLU B 1 89 ? -49.952 45.264 12.032 1.00 31.17 154 GLU B N 1
ATOM 1783 C CA . GLU B 1 89 ? -49.153 44.196 11.457 1.00 27.07 154 GLU B CA 1
ATOM 1784 C C . GLU B 1 89 ? -49.909 43.649 10.246 1.00 26.97 154 GLU B C 1
ATOM 1785 O O . GLU B 1 89 ? -51.073 43.265 10.350 1.00 25.01 154 GLU B O 1
ATOM 1791 N N . ARG B 1 90 ? -49.190 43.566 9.124 1.00 27.02 155 ARG B N 1
ATOM 1792 C CA . ARG B 1 90 ? -49.774 43.387 7.811 1.00 26.24 155 ARG B CA 1
ATOM 1793 C C . ARG B 1 90 ? -48.829 42.528 6.969 1.00 26.69 155 ARG B C 1
ATOM 1794 O O . ARG B 1 90 ? -47.602 42.654 7.061 1.00 28.64 155 ARG B O 1
ATOM 1802 N N . ILE B 1 91 ? -49.404 41.622 6.175 1.00 27.93 156 ILE B N 1
ATOM 1803 C CA . ILE B 1 91 ? -48.634 40.688 5.370 1.00 28.85 156 ILE B CA 1
ATOM 1804 C C . ILE B 1 91 ? -48.942 40.949 3.900 1.00 28.03 156 ILE B C 1
ATOM 1805 O O . ILE B 1 91 ? -50.099 40.986 3.519 1.00 26.31 156 ILE B O 1
ATOM 1810 N N . GLU B 1 92 ? -47.873 41.149 3.115 1.00 30.40 157 GLU B N 1
ATOM 1811 C CA . GLU B 1 92 ? -47.907 41.632 1.746 1.00 31.26 157 GLU B CA 1
ATOM 1812 C C . GLU B 1 92 ? -47.928 40.418 0.821 1.00 31.18 157 GLU B C 1
ATOM 1813 O O . GLU B 1 92 ? -47.675 39.299 1.264 1.00 32.17 157 GLU B O 1
ATOM 1819 N N . GLU B 1 93 ? -48.232 40.631 -0.467 1.00 33.75 158 GLU B N 1
ATOM 1820 C CA . GLU B 1 93 ? -48.376 39.511 -1.388 1.00 35.52 158 GLU B CA 1
ATOM 1821 C C . GLU B 1 93 ? -47.120 38.655 -1.349 1.00 30.24 158 GLU B C 1
ATOM 1822 O O . GLU B 1 93 ? -47.207 37.443 -1.365 1.00 26.05 158 GLU B O 1
ATOM 1828 N N . ASN B 1 94 ? -45.955 39.299 -1.376 1.00 31.14 159 ASN B N 1
ATOM 1829 C CA . ASN B 1 94 ? -44.723 38.565 -1.591 1.00 35.49 159 ASN B CA 1
ATOM 1830 C C . ASN B 1 94 ? -44.423 37.690 -0.381 1.00 33.73 159 ASN B C 1
ATOM 1831 O O . ASN B 1 94 ? -43.768 36.665 -0.522 1.00 33.73 159 ASN B O 1
ATOM 1836 N N . GLY B 1 95 ? -44.986 38.063 0.776 1.00 35.80 160 GLY B N 1
ATOM 1837 C CA . GLY B 1 95 ? -44.983 37.242 1.975 1.00 29.22 160 GLY B CA 1
ATOM 1838 C C . GLY B 1 95 ? -44.151 37.839 3.114 1.00 26.11 160 GLY B C 1
ATOM 1839 O O . GLY B 1 95 ? -43.943 37.194 4.125 1.00 24.95 160 GLY B O 1
ATOM 1840 N N . TYR B 1 96 ? -43.662 39.064 2.991 1.00 25.90 161 TYR B N 1
ATOM 1841 C CA . TYR B 1 96 ? -43.023 39.689 4.139 1.00 29.28 161 TYR B CA 1
ATOM 1842 C C . TYR B 1 96 ? -44.039 40.588 4.846 1.00 30.14 161 TYR B C 1
ATOM 1843 O O . TYR B 1 96 ? -45.158 40.766 4.386 1.00 33.77 161 TYR B O 1
ATOM 1852 N N . ASN B 1 97 ? -43.636 41.128 5.993 1.00 29.17 162 ASN B N 1
ATOM 1853 C CA . ASN B 1 97 ? -44.525 41.844 6.877 1.00 28.35 162 ASN B CA 1
ATOM 1854 C C . ASN B 1 97 ? -44.194 43.328 6.846 1.00 27.75 162 ASN B C 1
ATOM 1855 O O . ASN B 1 97 ? -43.046 43.714 6.602 1.00 26.30 162 ASN B O 1
ATOM 1860 N N . THR B 1 98 ? -45.217 44.142 7.094 1.00 26.28 163 THR B N 1
ATOM 1861 C CA . THR B 1 98 ? -45.025 45.539 7.424 1.00 27.22 163 THR B CA 1
ATOM 1862 C C . THR B 1 98 ? -45.670 45.813 8.783 1.00 29.06 163 THR B C 1
ATOM 1863 O O . THR B 1 98 ? -46.674 45.140 9.125 1.00 23.55 163 THR B O 1
ATOM 1867 N N . TYR B 1 99 ? -45.112 46.848 9.465 1.00 26.72 164 TYR B N 1
ATOM 1868 C CA . TYR B 1 99 ? -45.589 47.402 10.731 1.00 28.00 164 TYR B CA 1
ATOM 1869 C C . TYR B 1 99 ? -45.741 48.925 10.601 1.00 30.76 164 TYR B C 1
ATOM 1870 O O . TYR B 1 99 ? -44.782 49.649 10.357 1.00 32.62 164 TYR B O 1
ATOM 1879 N N . ALA B 1 100 ? -46.973 49.417 10.759 1.00 34.73 165 ALA B N 1
ATOM 1880 C CA . ALA B 1 100 ? -47.314 50.819 10.558 1.00 32.11 165 ALA B CA 1
ATOM 1881 C C . ALA B 1 100 ? -47.935 51.386 11.825 1.00 34.77 165 ALA B C 1
ATOM 1882 O O . ALA B 1 100 ? -48.536 50.632 12.580 1.00 36.46 165 ALA B O 1
ATOM 1884 N N . SER B 1 101 ? -47.847 52.715 12.021 1.00 40.96 166 SER B N 1
ATOM 1885 C CA . SER B 1 101 ? -48.520 53.380 13.137 1.00 40.22 166 SER B CA 1
ATOM 1886 C C . SER B 1 101 ? -50.037 53.171 13.074 1.00 39.42 166 SER B C 1
ATOM 1887 O O . SER B 1 101 ? -50.644 53.314 12.024 1.00 48.82 166 SER B O 1
ATOM 1890 N N . PHE B 1 102 ? -50.657 52.794 14.192 1.00 41.22 167 PHE B N 1
ATOM 1891 C CA . PHE B 1 102 ? -52.101 52.631 14.240 1.00 44.08 167 PHE B CA 1
ATOM 1892 C C . PHE B 1 102 ? -52.795 53.993 14.135 1.00 50.75 167 PHE B C 1
ATOM 1893 O O . PHE B 1 102 ? -53.848 54.097 13.500 1.00 51.32 167 PHE B O 1
ATOM 1901 N N . ASN B 1 103 ? -52.183 55.016 14.763 1.00 53.02 168 ASN B N 1
ATOM 1902 C CA . ASN B 1 103 ? -52.777 56.332 14.946 1.00 50.81 168 ASN B CA 1
ATOM 1903 C C . ASN B 1 103 ? -52.238 57.354 13.951 1.00 52.01 168 ASN B C 1
ATOM 1904 O O . ASN B 1 103 ? -52.966 58.243 13.526 1.00 51.76 168 ASN B O 1
ATOM 1909 N N . TRP B 1 104 ? -50.956 57.259 13.606 1.00 53.71 169 TRP B N 1
ATOM 1910 C CA . TRP B 1 104 ? -50.294 58.362 12.926 1.00 60.13 169 TRP B CA 1
ATOM 1911 C C . TRP B 1 104 ? -50.102 58.096 11.430 1.00 53.91 169 TRP B C 1
ATOM 1912 O O . TRP B 1 104 ? -49.321 57.240 11.037 1.00 60.05 169 TRP B O 1
ATOM 1923 N N . GLN B 1 105 ? -50.823 58.862 10.604 1.00 54.56 170 GLN B N 1
ATOM 1924 C CA . GLN B 1 105 ? -50.655 58.867 9.161 1.00 57.53 170 GLN B CA 1
ATOM 1925 C C . GLN B 1 105 ? -50.009 60.191 8.747 1.00 57.90 170 GLN B C 1
ATOM 1926 O O . GLN B 1 105 ? -49.829 61.067 9.581 1.00 57.74 170 GLN B O 1
ATOM 1932 N N . HIS B 1 106 ? -49.663 60.338 7.463 1.00 58.08 171 HIS B N 1
ATOM 1933 C CA . HIS B 1 106 ? -49.072 61.567 6.957 1.00 62.71 171 HIS B CA 1
ATOM 1934 C C . HIS B 1 106 ? -49.386 61.728 5.470 1.00 69.89 171 HIS B C 1
ATOM 1935 O O . HIS B 1 106 ? -48.983 60.902 4.653 1.00 64.95 171 HIS B O 1
ATOM 1942 N N . ASN B 1 107 ? -50.071 62.828 5.126 1.00 79.75 172 ASN B N 1
ATOM 1943 C CA . ASN B 1 107 ? -50.569 63.054 3.777 1.00 82.38 172 ASN B CA 1
ATOM 1944 C C . ASN B 1 107 ? -51.650 62.018 3.484 1.00 76.39 172 ASN B C 1
ATOM 1945 O O . ASN B 1 107 ? -51.778 61.573 2.342 1.00 63.15 172 ASN B O 1
ATOM 1950 N N . GLY B 1 108 ? -52.399 61.617 4.525 1.00 71.50 173 GLY B N 1
ATOM 1951 C CA . GLY B 1 108 ? -53.349 60.520 4.404 1.00 75.11 173 GLY B CA 1
ATOM 1952 C C . GLY B 1 108 ? -52.678 59.141 4.358 1.00 73.27 173 GLY B C 1
ATOM 1953 O O . GLY B 1 108 ? -53.215 58.191 4.922 1.00 83.98 173 GLY B O 1
ATOM 1954 N N . ARG B 1 109 ? -51.531 59.048 3.659 1.00 63.75 174 ARG B N 1
ATOM 1955 C CA . ARG B 1 109 ? -50.669 57.874 3.573 1.00 63.37 174 ARG B CA 1
ATOM 1956 C C . ARG B 1 109 ? -50.163 57.415 4.943 1.00 60.60 174 ARG B C 1
ATOM 1957 O O . ARG B 1 109 ? -50.014 58.212 5.862 1.00 59.97 174 ARG B O 1
ATOM 1959 N N . GLN B 1 110 ? -49.836 56.120 5.042 1.00 56.03 175 GLN B N 1
ATOM 1960 C CA . GLN B 1 110 ? -49.419 55.502 6.291 1.00 49.33 175 GLN B CA 1
ATOM 1961 C C . GLN B 1 110 ? -47.908 55.506 6.481 1.00 46.38 175 GLN B C 1
ATOM 1962 O O . GLN B 1 110 ? -47.164 55.537 5.507 1.00 44.08 175 GLN B O 1
ATOM 1968 N N . MET B 1 111 ? -47.495 55.369 7.751 1.00 45.69 176 MET B N 1
ATOM 1969 C CA . MET B 1 111 ? -46.106 55.478 8.170 1.00 44.68 176 MET B CA 1
ATOM 1970 C C . MET B 1 111 ? -45.616 54.136 8.726 1.00 40.55 176 MET B C 1
ATOM 1971 O O . MET B 1 111 ? -46.218 53.562 9.627 1.00 35.08 176 MET B O 1
ATOM 1976 N N . TYR B 1 112 ? -44.462 53.686 8.234 1.00 36.63 177 TYR B N 1
ATOM 1977 C CA . TYR B 1 112 ? -43.933 52.380 8.558 1.00 33.38 177 TYR B CA 1
ATOM 1978 C C . TYR B 1 112 ? -42.710 52.446 9.452 1.00 32.41 177 TYR B C 1
ATOM 1979 O O . TYR B 1 112 ? -41.897 53.354 9.356 1.00 35.76 177 TYR B O 1
ATOM 1988 N N . VAL B 1 113 ? -42.560 51.402 10.259 1.00 35.88 178 VAL B N 1
ATOM 1989 C CA . VAL B 1 113 ? -41.297 51.055 10.888 1.00 37.60 178 VAL B CA 1
ATOM 1990 C C . VAL B 1 113 ? -40.345 50.632 9.777 1.00 40.36 178 VAL B C 1
ATOM 1991 O O . VAL B 1 113 ? -40.755 49.873 8.905 1.00 43.29 178 VAL B O 1
ATOM 1995 N N . ALA B 1 114 ? -39.081 51.086 9.829 1.00 42.40 179 ALA B N 1
ATOM 1996 C CA . ALA B 1 114 ? -38.173 50.930 8.694 1.00 38.83 179 ALA B CA 1
ATOM 1997 C C . ALA B 1 114 ? -36.719 51.075 9.133 1.00 35.80 179 ALA B C 1
ATOM 1998 O O . ALA B 1 114 ? -36.388 51.964 9.907 1.00 32.54 179 ALA B O 1
ATOM 2000 N N . LEU B 1 115 ? -35.870 50.180 8.618 1.00 35.78 180 LEU B N 1
ATOM 2001 C CA . LEU B 1 115 ? -34.437 50.247 8.805 1.00 35.28 180 LEU B CA 1
ATOM 2002 C C . LEU B 1 115 ? -33.754 50.285 7.434 1.00 42.75 180 LEU B C 1
ATOM 2003 O O . LEU B 1 115 ? -33.960 49.415 6.575 1.00 37.00 180 LEU B O 1
ATOM 2008 N N . ASN B 1 116 ? -32.898 51.301 7.260 1.00 47.66 181 ASN B N 1
ATOM 2009 C CA . ASN B 1 116 ? -32.274 51.587 5.981 1.00 48.48 181 ASN B CA 1
ATOM 2010 C C . ASN B 1 116 ? -31.018 50.745 5.825 1.00 45.15 181 ASN B C 1
ATOM 2011 O O . ASN B 1 116 ? -30.743 49.891 6.662 1.00 51.06 181 ASN B O 1
ATOM 2016 N N . GLY B 1 117 ? -30.257 51.040 4.763 1.00 46.98 182 GLY B N 1
ATOM 2017 C CA . GLY B 1 117 ? -29.103 50.252 4.368 1.00 45.45 182 GLY B CA 1
ATOM 2018 C C . GLY B 1 117 ? -28.029 50.216 5.445 1.00 45.15 182 GLY B C 1
ATOM 2019 O O . GLY B 1 11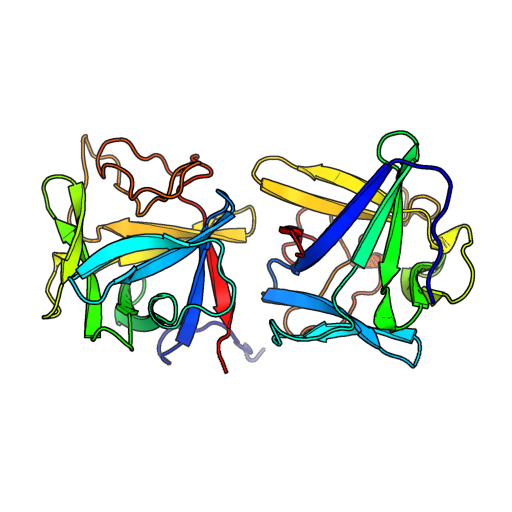7 ? -27.345 49.210 5.601 1.00 47.40 182 GLY B O 1
ATOM 2020 N N . LYS B 1 118 ? -27.888 51.304 6.203 1.00 47.91 183 LYS B N 1
ATOM 2021 C CA . LYS B 1 118 ? -26.914 51.303 7.286 1.00 57.07 183 LYS B CA 1
ATOM 2022 C C . LYS B 1 118 ? -27.621 50.998 8.601 1.00 54.03 183 LYS B C 1
ATOM 2023 O O . LYS B 1 118 ? -27.040 51.140 9.664 1.00 57.96 183 LYS B O 1
ATOM 2029 N N . GLY B 1 119 ? -28.867 50.530 8.518 1.00 54.48 184 GLY B N 1
ATOM 2030 C CA . GLY B 1 119 ? -29.576 50.041 9.684 1.00 52.96 184 GLY B CA 1
ATOM 2031 C C . GLY B 1 119 ? -29.920 51.140 10.688 1.00 45.18 184 GLY B C 1
ATOM 2032 O O . GLY B 1 119 ? -29.956 50.896 11.889 1.00 43.49 184 GLY B O 1
ATOM 2033 N N . ALA B 1 120 ? -30.214 52.339 10.198 1.00 41.68 185 ALA B N 1
ATOM 2034 C CA . ALA B 1 120 ? -30.743 53.375 11.066 1.00 44.52 185 ALA B CA 1
ATOM 2035 C C . ALA B 1 120 ? -32.271 53.420 10.969 1.00 45.15 185 ALA B C 1
ATOM 2036 O O . ALA B 1 120 ? -32.870 53.268 9.902 1.00 39.92 185 ALA B O 1
ATOM 2038 N N . PRO B 1 121 ? -32.951 53.759 12.078 1.00 46.41 186 PRO B N 1
ATOM 2039 C CA . PRO B 1 121 ? -34.401 53.865 12.074 1.00 49.48 186 PRO B CA 1
ATOM 2040 C C . PRO B 1 121 ? -34.736 54.931 11.046 1.00 52.14 186 PRO B C 1
ATOM 2041 O O . PRO B 1 121 ? -34.032 55.924 10.953 1.00 60.77 186 PRO B O 1
ATOM 2045 N N . ARG B 1 122 ? -35.795 54.715 10.278 1.00 51.94 187 ARG B N 1
ATOM 2046 C CA . ARG B 1 122 ? -36.159 55.631 9.224 1.00 50.22 187 ARG B CA 1
ATOM 2047 C C . ARG B 1 122 ? -37.117 56.683 9.774 1.00 48.72 187 ARG B C 1
ATOM 2048 O O . ARG B 1 122 ? -37.685 56.512 10.841 1.00 50.25 187 ARG B O 1
ATOM 2056 N N . ARG B 1 123 ? -37.270 57.783 9.035 1.00 54.62 188 ARG B N 1
ATOM 2057 C CA . ARG B 1 123 ? -38.170 58.857 9.409 1.00 54.39 188 ARG B CA 1
ATOM 2058 C C . ARG B 1 123 ? -39.573 58.439 9.004 1.00 54.79 188 ARG B C 1
ATOM 2059 O O . ARG B 1 123 ? -39.845 58.279 7.822 1.00 57.86 188 ARG B O 1
ATOM 2061 N N . GLY B 1 124 ? -40.444 58.247 9.992 1.00 57.31 189 GLY B N 1
ATOM 2062 C CA . GLY B 1 124 ? -41.856 58.010 9.742 1.00 58.28 189 GLY B CA 1
ATOM 2063 C C . GLY B 1 124 ? -42.294 58.474 8.357 1.00 65.57 189 GLY B C 1
ATOM 2064 O O . GLY B 1 124 ? -42.592 57.646 7.499 1.00 70.62 189 GLY B O 1
ATOM 2065 N N . GLN B 1 125 ? -42.295 59.798 8.143 1.00 68.66 190 GLN B N 1
ATOM 2066 C CA . GLN B 1 125 ? -42.936 60.396 6.980 1.00 57.93 190 GLN B CA 1
ATOM 2067 C C . GLN B 1 125 ? -42.250 59.942 5.687 1.00 51.57 190 GLN B C 1
ATOM 2068 O O . GLN B 1 125 ? -42.887 59.886 4.643 1.00 54.28 190 GLN B O 1
ATOM 2070 N N . LYS B 1 126 ? -40.973 59.550 5.738 1.00 50.91 191 LYS B N 1
ATOM 2071 C CA . LYS B 1 126 ? -40.216 59.295 4.519 1.00 48.95 191 LYS B CA 1
ATOM 2072 C C . LYS B 1 126 ? -40.314 57.827 4.082 1.00 56.71 191 LYS B C 1
ATOM 2073 O O . LYS B 1 126 ? -39.613 57.443 3.146 1.00 56.81 191 LYS B O 1
ATOM 2075 N N . THR B 1 127 ? -41.196 57.015 4.708 1.00 59.20 192 THR B N 1
ATOM 2076 C CA . THR B 1 127 ? -41.317 55.585 4.400 1.00 49.11 192 THR B CA 1
ATOM 2077 C C . THR B 1 127 ? -42.465 55.287 3.428 1.00 44.48 192 THR B C 1
ATOM 2078 O O . THR B 1 127 ? -43.489 55.974 3.416 1.00 38.51 192 THR B O 1
ATOM 2082 N N . ARG B 1 128 ? -42.303 54.194 2.674 1.00 39.75 193 ARG B N 1
ATOM 2083 C CA . ARG B 1 128 ? -43.282 53.738 1.706 1.00 43.08 193 ARG B CA 1
ATOM 2084 C C . ARG B 1 128 ? -43.391 52.214 1.794 1.00 40.51 193 ARG B C 1
ATOM 2085 O O . ARG B 1 128 ? -42.363 51.552 1.894 1.00 35.69 193 ARG B O 1
ATOM 2093 N N . ARG B 1 129 ? -44.629 51.696 1.691 1.00 36.61 194 ARG B N 1
ATOM 2094 C CA . ARG B 1 129 ? -44.968 50.280 1.713 1.00 34.44 194 ARG B CA 1
ATOM 2095 C C . ARG B 1 129 ? -44.038 49.454 0.827 1.00 34.34 194 ARG B C 1
ATOM 2096 O O . ARG B 1 129 ? -43.590 48.381 1.236 1.00 31.93 194 ARG B O 1
ATOM 2104 N N . LYS B 1 130 ? -43.811 49.971 -0.394 1.00 40.57 195 LYS B N 1
ATOM 2105 C CA . LYS B 1 130 ? -42.818 49.555 -1.391 1.00 42.02 195 LYS B CA 1
ATOM 2106 C C . LYS B 1 130 ? -41.432 49.258 -0.803 1.00 39.96 195 LYS B C 1
ATOM 2107 O O . LYS B 1 130 ? -40.763 48.321 -1.244 1.00 36.59 195 LYS B O 1
ATOM 2113 N N . ASN B 1 131 ? -40.958 50.115 0.117 1.00 37.32 196 ASN B N 1
ATOM 2114 C CA . ASN B 1 131 ? -39.541 50.194 0.470 1.00 41.33 196 ASN B CA 1
ATOM 2115 C C . ASN B 1 131 ? -39.016 48.893 1.067 1.00 38.37 196 ASN B C 1
ATOM 2116 O O . ASN B 1 131 ? -39.593 48.368 2.022 1.00 34.35 196 ASN B O 1
ATOM 2121 N N . THR B 1 132 ? -37.866 48.449 0.537 1.00 36.91 197 THR B N 1
ATOM 2122 C CA . THR B 1 132 ? -37.157 47.313 1.094 1.00 37.89 197 THR B CA 1
ATOM 2123 C C . THR B 1 132 ? -36.928 47.534 2.595 1.00 33.77 197 THR B C 1
ATOM 2124 O O . THR B 1 132 ? -37.125 46.624 3.392 1.00 34.02 197 THR B O 1
ATOM 2128 N N . SER B 1 133 ? -36.597 48.763 2.999 1.00 32.21 198 SER B N 1
ATOM 2129 C CA . SER B 1 133 ? -36.358 49.081 4.404 1.00 30.48 198 SER B CA 1
ATOM 2130 C C . SER B 1 133 ? -37.522 48.687 5.327 1.00 33.58 198 SER B C 1
ATOM 2131 O O . SER B 1 133 ? -37.297 48.438 6.515 1.00 28.67 198 SER B O 1
ATOM 2134 N N . ALA B 1 134 ? -38.760 48.659 4.797 1.00 36.22 199 ALA B N 1
ATOM 2135 C CA . ALA B 1 134 ? -39.975 48.574 5.600 1.00 37.55 199 ALA B CA 1
A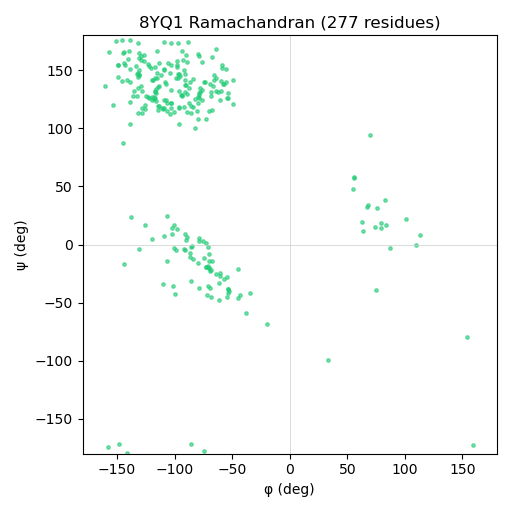TOM 2136 C C . ALA B 1 134 ? -40.574 47.158 5.608 1.00 37.02 199 ALA B C 1
ATOM 2137 O O . ALA B 1 134 ? -41.705 46.933 6.065 1.00 34.78 199 ALA B O 1
ATOM 2139 N N . HIS B 1 135 ? -39.812 46.212 5.066 1.00 33.62 200 HIS B N 1
ATOM 2140 C CA . HIS B 1 135 ? -40.215 44.820 4.994 1.00 33.99 200 HIS B CA 1
ATOM 2141 C C . HIS B 1 135 ? -39.481 44.030 6.070 1.00 29.71 200 HIS B C 1
ATOM 2142 O O . HIS B 1 135 ? -38.265 44.173 6.200 1.00 25.23 200 HIS B O 1
ATOM 2149 N N . PHE B 1 136 ? -40.219 43.193 6.816 1.00 28.45 201 PHE B N 1
ATOM 2150 C CA . PHE B 1 136 ? -39.605 42.334 7.820 1.00 27.39 201 PHE B CA 1
ATOM 2151 C C . PHE B 1 136 ? -40.095 40.893 7.675 1.00 28.78 201 PHE B C 1
ATOM 2152 O O . PHE B 1 136 ? -41.217 40.624 7.239 1.00 30.71 201 PHE B O 1
ATOM 2160 N N . LEU B 1 137 ? -39.226 39.962 8.062 1.00 27.65 202 LEU B N 1
ATOM 2161 C CA . LEU B 1 137 ? -39.612 38.609 8.402 1.00 28.85 202 LEU B CA 1
ATOM 2162 C C . LEU B 1 137 ? -39.464 38.439 9.910 1.00 28.61 202 LEU B C 1
ATOM 2163 O O . LEU B 1 137 ? -38.385 38.629 10.447 1.00 29.94 202 LEU B O 1
ATOM 2168 N N . PRO B 1 138 ? -40.489 38.032 10.677 1.00 33.60 203 PRO B N 1
ATOM 2169 C CA . PRO B 1 138 ? -40.258 37.629 12.070 1.00 33.86 203 PRO B CA 1
ATOM 2170 C C . PRO B 1 138 ? -39.566 36.273 12.070 1.00 32.95 203 PRO B C 1
ATOM 2171 O O . PRO B 1 138 ? -39.875 35.460 11.201 1.00 32.14 203 PRO B O 1
ATOM 2175 N N . MET B 1 139 ? -38.580 36.065 12.957 1.00 34.06 204 MET B N 1
ATOM 2176 C CA . MET B 1 139 ? -37.991 34.738 13.122 1.00 34.99 204 MET B CA 1
ATOM 2177 C C . MET B 1 139 ? -38.214 34.283 14.558 1.00 32.85 204 MET B C 1
ATOM 2178 O O . MET B 1 139 ? -38.134 35.078 15.486 1.00 31.99 204 MET B O 1
ATOM 2183 N N . VAL B 1 140 ? -38.496 32.995 14.725 1.00 31.67 205 VAL B N 1
ATOM 2184 C CA . VAL B 1 140 ? -38.831 32.438 16.027 1.00 34.30 205 VAL B CA 1
ATOM 2185 C C . VAL B 1 140 ? -37.598 32.446 16.922 1.00 32.76 205 VAL B C 1
ATOM 2186 O O . VAL B 1 140 ? -36.520 32.090 16.477 1.00 27.57 205 VAL B O 1
ATOM 2190 N N . VAL B 1 141 ? -37.800 32.812 18.194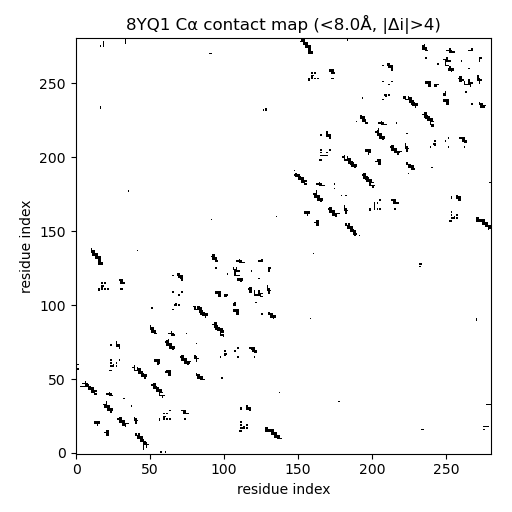 1.00 40.78 206 VAL B N 1
ATOM 2191 C CA . VAL B 1 141 ? -36.827 32.664 19.266 1.00 44.01 206 VAL B CA 1
ATOM 2192 C C . VAL B 1 141 ? -37.384 31.642 20.253 1.00 52.17 206 VAL B C 1
ATOM 2193 O O . VAL B 1 141 ? -38.561 31.723 20.601 1.00 54.36 206 VAL B O 1
ATOM 2197 N N . HIS B 1 142 ? -36.526 30.717 20.717 1.00 74.36 207 HIS B N 1
ATOM 2198 C CA . HIS B 1 142 ? -36.933 29.548 21.498 1.00 78.98 207 HIS B CA 1
ATOM 2199 C C . HIS B 1 142 ? -37.129 29.960 22.959 1.00 66.51 207 HIS B C 1
ATOM 2200 O O . HIS B 1 142 ? -36.120 30.561 23.382 1.00 63.88 207 HIS B O 1
#